Protein AF-A0A660Y0A7-F1 (afdb_monomer)

Sequence (283 aa):
MLKHLALVASGCDSLALGEVQIAHQVRKAYEEAKAAGRVGKILSRLFESGFKASKEIRSRTGIQEASVSIPHLAVQLAREKVPEMAPERTGVVGTGEMAELILRNLGVEGVRVFGRNLERLRLLGERYGAVPVQIDRLEELLGELRVLFVATSSPEPILTKEMVARAFRGGGLLIVDVSVPRNVEEAVGEVEGVECVFTDDLREVAEEHARMKAERLRQAEEIAEREAEEFWKWYESLEVEDIVKAFFRKLEGTPPKKLLREAVLKLKESKELAHAFRELFGL

Mean predicted aligned error: 12.43 Å

Structure (mmCIF, N/CA/C/O backbone):
data_AF-A0A660Y0A7-F1
#
_entry.id   AF-A0A660Y0A7-F1
#
loop_
_atom_site.group_PDB
_atom_site.id
_atom_site.type_symbol
_atom_site.label_atom_id
_atom_site.label_alt_id
_atom_site.label_comp_id
_atom_site.label_asym_id
_atom_site.label_entity_id
_atom_site.label_seq_id
_atom_site.pdbx_PDB_ins_code
_atom_site.Cartn_x
_atom_site.Cartn_y
_atom_site.Cartn_z
_atom_site.occupancy
_atom_site.B_iso_or_equiv
_atom_site.auth_seq_id
_atom_site.auth_comp_id
_atom_site.auth_asym_id
_atom_site.auth_atom_id
_atom_site.pdbx_PDB_model_num
ATOM 1 N N . MET A 1 1 ? -21.362 0.931 17.888 1.00 81.56 1 MET A N 1
ATOM 2 C CA . MET A 1 1 ? -20.318 1.978 18.023 1.00 81.56 1 MET A CA 1
ATOM 3 C C . MET A 1 1 ? -18.955 1.396 18.373 1.00 81.56 1 MET A C 1
ATOM 5 O O . MET A 1 1 ? -18.054 1.578 17.572 1.00 81.56 1 MET A O 1
ATOM 9 N N . LEU A 1 2 ? -18.792 0.681 19.498 1.00 89.69 2 LEU A N 1
ATOM 10 C CA . LEU A 1 2 ? -17.491 0.104 19.885 1.00 89.69 2 LEU A CA 1
ATOM 11 C C . LEU A 1 2 ? -16.913 -0.815 18.809 1.00 89.69 2 LEU A C 1
ATOM 13 O O . LEU A 1 2 ? -15.782 -0.606 18.389 1.00 89.69 2 LEU A O 1
ATOM 17 N N . LYS A 1 3 ? -17.722 -1.758 18.307 1.00 89.19 3 LYS A N 1
ATOM 18 C CA . LYS A 1 3 ? -17.341 -2.639 17.197 1.00 89.19 3 LYS A CA 1
ATOM 19 C C . LYS A 1 3 ? -16.760 -1.859 16.017 1.00 89.19 3 LYS A C 1
ATOM 21 O O . LYS A 1 3 ? -15.644 -2.118 15.590 1.00 89.19 3 LYS A O 1
ATOM 26 N N . HIS A 1 4 ? -17.489 -0.847 15.550 1.00 86.88 4 HIS A N 1
ATOM 27 C CA . HIS A 1 4 ? -17.046 0.008 14.451 1.00 86.88 4 HIS A CA 1
ATOM 28 C C . HIS A 1 4 ? -15.744 0.754 14.786 1.00 86.88 4 HIS A C 1
ATOM 30 O O . HIS A 1 4 ? -14.811 0.723 13.995 1.00 86.88 4 HIS A O 1
ATOM 36 N N . LEU A 1 5 ? -15.628 1.341 15.983 1.00 89.19 5 LEU A N 1
ATOM 37 C CA . LEU A 1 5 ? -14.393 1.988 16.436 1.00 89.19 5 LEU A CA 1
ATOM 38 C C . LEU A 1 5 ? -13.203 1.016 16.438 1.00 89.19 5 LEU A C 1
ATOM 40 O O . LEU A 1 5 ? -12.121 1.382 15.989 1.00 89.19 5 LEU A O 1
ATOM 44 N N . ALA A 1 6 ? -13.397 -0.213 16.921 1.00 89.38 6 ALA A N 1
ATOM 45 C CA . ALA A 1 6 ? -12.362 -1.238 16.950 1.00 89.38 6 ALA A CA 1
ATOM 46 C C . ALA A 1 6 ? -11.938 -1.653 15.535 1.00 89.38 6 ALA A C 1
ATOM 48 O O . ALA A 1 6 ? -10.740 -1.742 15.273 1.00 89.38 6 ALA A O 1
ATOM 49 N N . LEU A 1 7 ? -12.883 -1.848 14.611 1.00 87.31 7 LEU A N 1
ATOM 50 C CA . LEU A 1 7 ? -12.600 -2.198 13.214 1.00 87.31 7 LEU A CA 1
ATOM 51 C C . LEU A 1 7 ? -11.883 -1.059 12.469 1.00 87.31 7 LEU A C 1
ATOM 53 O O . LEU A 1 7 ? -10.854 -1.300 11.834 1.00 87.31 7 LEU A O 1
ATOM 57 N N . VAL A 1 8 ? -12.347 0.185 12.621 1.00 86.06 8 VAL A N 1
ATOM 58 C CA . VAL A 1 8 ? -11.722 1.380 12.023 1.00 86.06 8 VAL A CA 1
ATOM 59 C C . VAL A 1 8 ? -10.317 1.593 12.576 1.00 86.06 8 VAL A C 1
ATOM 61 O O . VAL A 1 8 ? -9.360 1.701 11.815 1.00 86.06 8 VAL A O 1
ATOM 64 N N . ALA A 1 9 ? -10.145 1.571 13.900 1.00 86.06 9 ALA A N 1
ATOM 65 C CA . ALA A 1 9 ? -8.827 1.714 14.518 1.00 86.06 9 ALA A CA 1
ATOM 66 C C . ALA A 1 9 ? -7.873 0.556 14.156 1.00 86.06 9 ALA A C 1
ATOM 68 O O . ALA A 1 9 ? -6.656 0.687 14.297 1.00 86.06 9 ALA A O 1
ATOM 69 N N . SER A 1 10 ? -8.404 -0.580 13.695 1.00 82.44 10 SER A N 1
ATOM 70 C CA . SER A 1 10 ? -7.620 -1.726 13.214 1.00 82.44 10 SER A CA 1
ATOM 71 C C . SER A 1 10 ? -7.283 -1.664 11.726 1.00 82.44 10 SER A C 1
ATOM 73 O O . SER A 1 10 ? -6.525 -2.514 11.265 1.00 82.44 10 SER A O 1
ATOM 75 N N . GLY A 1 11 ? -7.817 -0.687 10.986 1.00 77.44 11 GLY A N 1
ATOM 76 C CA . GLY A 1 11 ? -7.642 -0.574 9.536 1.00 77.44 11 GLY A CA 1
ATOM 77 C C . GLY A 1 11 ? -8.414 -1.632 8.740 1.00 77.44 11 GLY A C 1
ATOM 78 O O . GLY A 1 11 ? -8.083 -1.889 7.588 1.00 77.44 11 GLY A O 1
ATOM 79 N N . CYS A 1 12 ? -9.424 -2.274 9.343 1.00 72.12 12 CYS A N 1
ATOM 80 C CA . CYS A 1 12 ? -10.228 -3.308 8.675 1.00 72.12 12 CYS A CA 1
ATOM 81 C C . CYS A 1 12 ? -11.101 -2.735 7.546 1.00 72.12 12 CYS A C 1
ATOM 83 O O . CYS A 1 12 ? -11.408 -3.445 6.592 1.00 72.12 12 CYS A O 1
ATOM 85 N N . ASP A 1 13 ? -11.462 -1.455 7.656 1.00 60.03 13 ASP A N 1
ATOM 86 C CA . ASP A 1 13 ? -12.402 -0.757 6.770 1.00 60.03 13 ASP A CA 1
ATOM 87 C C . ASP A 1 13 ? -11.706 0.039 5.649 1.00 60.03 13 ASP A C 1
ATOM 89 O O . ASP A 1 13 ? -12.348 0.783 4.910 1.00 60.03 13 ASP A O 1
ATOM 93 N N . SER A 1 14 ? -10.380 -0.084 5.514 1.00 55.44 14 SER A N 1
ATOM 94 C CA . SER A 1 14 ? -9.631 0.674 4.513 1.00 55.44 14 SER A CA 1
ATOM 95 C C . SER A 1 14 ? -9.262 -0.136 3.281 1.00 55.44 14 SER A C 1
ATOM 97 O O . SER A 1 14 ? -8.793 -1.277 3.341 1.00 55.44 14 SER A O 1
ATOM 99 N N . LEU A 1 15 ? -9.495 0.505 2.137 1.00 42.84 15 LEU A N 1
ATOM 100 C CA . LEU A 1 15 ? -9.155 0.041 0.796 1.00 42.84 15 LEU A CA 1
ATOM 101 C C . LEU A 1 15 ? -7.745 0.483 0.366 1.00 42.84 15 LEU A C 1
ATOM 103 O O . LEU A 1 15 ? -7.250 0.004 -0.651 1.00 42.84 15 LEU A O 1
ATOM 107 N N . ALA A 1 16 ? -7.084 1.373 1.117 1.00 38.19 16 ALA A N 1
ATOM 108 C CA . ALA A 1 16 ? -5.829 2.000 0.712 1.00 38.19 16 ALA A CA 1
ATOM 109 C C . ALA A 1 16 ? -4.684 1.692 1.690 1.00 38.19 16 ALA A C 1
ATOM 111 O O . ALA A 1 16 ? -4.745 1.962 2.887 1.00 38.19 16 ALA A O 1
ATOM 112 N N . LEU A 1 17 ? -3.595 1.150 1.151 1.00 38.84 17 LEU A N 1
ATOM 113 C CA . LEU A 1 17 ? -2.384 0.803 1.894 1.00 38.84 17 LEU A CA 1
ATOM 114 C C . LEU A 1 17 ? -1.748 1.994 2.624 1.00 38.84 17 LEU A C 1
ATOM 116 O O . LEU A 1 17 ? -1.582 3.077 2.059 1.00 38.84 17 LEU A O 1
ATOM 120 N N . GLY A 1 18 ? -1.335 1.750 3.874 1.00 44.47 18 GLY A N 1
ATOM 121 C CA . GLY A 1 18 ? -0.537 2.670 4.698 1.00 44.47 18 GLY A CA 1
ATOM 122 C C . GLY A 1 18 ? -1.141 3.068 6.053 1.00 44.47 18 GLY A C 1
ATOM 123 O O . GLY A 1 18 ? -0.562 3.880 6.772 1.00 44.47 18 GLY A O 1
ATOM 124 N N . GLU A 1 19 ? -2.284 2.518 6.457 1.00 50.69 19 GLU A N 1
ATOM 125 C CA . GLU A 1 19 ? -3.032 3.002 7.626 1.00 50.69 19 GLU A CA 1
ATOM 126 C C . GLU A 1 19 ? -2.617 2.432 8.989 1.00 50.69 19 GLU A C 1
ATOM 128 O O . GLU A 1 19 ? -3.434 2.176 9.874 1.00 50.69 19 GLU A O 1
ATOM 133 N N . VAL A 1 20 ? -1.316 2.410 9.264 1.00 51.69 20 VAL A N 1
ATOM 134 C CA . VAL A 1 20 ? -0.911 2.663 10.656 1.00 51.69 20 VAL A CA 1
ATOM 135 C C . VAL A 1 20 ? -1.438 4.047 11.090 1.00 51.69 20 VAL A C 1
ATOM 137 O O . VAL A 1 20 ? -1.715 4.283 12.266 1.00 51.69 20 VAL A O 1
ATOM 140 N N . GLN A 1 21 ? -1.661 4.954 10.132 1.00 60.00 21 GLN A N 1
ATOM 141 C CA . GLN A 1 21 ? -2.099 6.322 10.367 1.00 60.00 21 GLN A CA 1
ATOM 142 C C . GLN A 1 21 ? -3.551 6.475 10.856 1.00 60.00 21 GLN A C 1
ATOM 144 O O . GLN A 1 21 ? -3.758 7.364 11.674 1.00 60.00 21 GLN A O 1
ATOM 149 N N . ILE A 1 22 ? -4.534 5.635 10.478 1.00 73.44 22 ILE A N 1
ATOM 150 C CA . ILE A 1 22 ? -5.911 5.779 11.013 1.00 73.44 22 ILE A CA 1
ATOM 151 C C . ILE A 1 22 ? -5.936 5.528 12.517 1.00 73.44 22 ILE A C 1
ATOM 153 O O . ILE A 1 22 ? -6.485 6.335 13.263 1.00 73.44 22 ILE A O 1
ATOM 157 N N . ALA A 1 23 ? -5.265 4.477 12.994 1.00 76.25 23 ALA A N 1
ATOM 158 C CA . ALA A 1 23 ? -5.142 4.230 14.430 1.00 76.25 23 ALA A CA 1
ATOM 159 C C . ALA A 1 23 ? -4.543 5.446 15.163 1.00 76.25 23 ALA A C 1
ATOM 161 O O . ALA A 1 23 ? -5.025 5.841 16.227 1.00 76.25 23 ALA A O 1
ATOM 162 N N . HIS A 1 24 ? -3.523 6.075 14.566 1.00 81.12 24 HIS A N 1
ATOM 163 C CA . HIS A 1 24 ? -2.907 7.288 15.100 1.00 81.12 24 HIS A CA 1
ATOM 164 C C . HIS A 1 24 ? -3.834 8.505 15.033 1.00 81.12 24 HIS A C 1
ATOM 166 O O . HIS A 1 24 ? -3.868 9.272 15.987 1.00 81.12 24 HIS A O 1
ATOM 172 N N . GLN A 1 25 ? -4.598 8.684 13.956 1.00 84.31 25 GLN A N 1
ATOM 173 C CA . GLN A 1 25 ? -5.549 9.786 13.795 1.00 84.31 25 GLN A CA 1
ATOM 174 C C . GLN A 1 25 ? -6.702 9.675 14.795 1.00 84.31 25 GLN A C 1
ATOM 176 O O . GLN A 1 25 ? -7.002 10.649 15.481 1.00 84.31 25 GLN A O 1
ATOM 181 N N . VAL A 1 26 ? -7.286 8.483 14.950 1.00 88.69 26 VAL A N 1
ATOM 182 C CA . VAL A 1 26 ? -8.334 8.210 15.945 1.00 88.69 26 VAL A CA 1
ATOM 183 C C . VAL A 1 26 ? -7.804 8.451 17.358 1.00 88.69 26 VAL A C 1
ATOM 185 O O . VAL A 1 26 ? -8.463 9.107 18.164 1.00 88.69 26 VAL A O 1
ATOM 188 N N . ARG A 1 27 ? -6.587 7.978 17.662 1.00 89.56 27 ARG A N 1
ATOM 189 C CA . ARG A 1 27 ? -5.944 8.226 18.958 1.00 89.56 27 ARG A CA 1
ATOM 190 C C . ARG A 1 27 ? -5.661 9.711 19.184 1.00 89.56 27 ARG A C 1
ATOM 192 O O . ARG A 1 27 ? -5.959 10.211 20.259 1.00 89.56 27 ARG A O 1
ATOM 199 N N . LYS A 1 28 ? -5.145 10.423 18.182 1.00 90.75 28 LYS A N 1
ATOM 200 C CA . LYS A 1 28 ? -4.885 11.865 18.258 1.00 90.75 28 LYS A CA 1
ATOM 201 C C . LYS A 1 28 ? -6.173 12.646 18.531 1.00 90.75 28 LYS A C 1
ATOM 203 O O . LYS A 1 28 ? -6.200 13.442 19.461 1.00 90.75 28 LYS A O 1
ATOM 208 N N . ALA A 1 29 ? -7.246 12.355 17.797 1.00 91.38 29 ALA A N 1
ATOM 209 C CA . ALA A 1 29 ? -8.549 12.988 17.995 1.00 91.38 29 ALA A CA 1
ATOM 210 C C . ALA A 1 29 ? -9.120 12.726 19.402 1.00 91.38 29 ALA A C 1
ATOM 212 O O . ALA A 1 29 ? -9.668 13.632 20.030 1.00 91.38 29 ALA A O 1
ATOM 213 N N . TYR A 1 30 ? -8.959 11.504 19.923 1.00 94.06 30 TYR A N 1
ATOM 214 C CA . TYR A 1 30 ? -9.339 11.166 21.296 1.00 94.06 30 TYR A CA 1
ATOM 215 C C . TYR A 1 30 ? -8.550 11.977 22.335 1.00 94.06 30 TYR A C 1
ATOM 217 O O . TYR A 1 30 ? -9.158 12.567 23.229 1.00 94.06 30 TYR A O 1
ATOM 225 N N . GLU A 1 31 ? -7.221 12.045 22.211 1.00 93.50 31 GLU A N 1
ATOM 226 C CA . GLU A 1 31 ? -6.375 12.797 23.147 1.00 93.50 31 GLU A CA 1
ATOM 227 C C . GLU A 1 31 ? -6.668 14.306 23.102 1.00 93.50 31 GLU A C 1
ATOM 229 O O . GLU A 1 31 ? -6.760 14.946 24.149 1.00 93.50 31 GLU A O 1
ATOM 234 N N . GLU A 1 32 ? -6.909 14.874 21.917 1.00 95.12 32 GLU A N 1
ATOM 235 C CA . GLU A 1 32 ? -7.325 16.274 21.755 1.00 95.12 32 GLU A CA 1
ATOM 236 C C . GLU A 1 32 ? -8.675 16.551 22.434 1.00 95.12 32 GLU A C 1
ATOM 238 O O . GLU A 1 32 ? -8.810 17.513 23.195 1.00 95.12 32 GLU A O 1
ATOM 243 N N . ALA A 1 33 ? -9.672 15.686 22.226 1.00 94.12 33 ALA A N 1
ATOM 244 C CA . ALA A 1 33 ? -10.979 15.821 22.866 1.00 94.12 33 ALA A CA 1
ATOM 245 C C . ALA A 1 33 ? -10.890 15.679 24.395 1.00 94.12 33 ALA A C 1
ATOM 247 O O . ALA A 1 33 ? -11.570 16.405 25.132 1.00 94.12 33 ALA A O 1
ATOM 248 N N . LYS A 1 34 ? -10.039 14.765 24.879 1.00 92.81 34 LYS A N 1
ATOM 249 C CA . LYS A 1 34 ? -9.796 14.532 26.305 1.00 92.81 34 LYS A CA 1
ATOM 250 C C . LYS A 1 34 ? -9.115 15.728 26.962 1.00 92.81 34 LYS A C 1
ATOM 252 O O . LYS A 1 34 ? -9.608 16.208 27.981 1.00 92.81 34 LYS A O 1
ATOM 257 N N . ALA A 1 35 ? -8.051 16.256 26.355 1.00 93.69 35 ALA A N 1
ATOM 258 C CA . ALA A 1 35 ? -7.356 17.456 26.825 1.00 93.69 35 ALA A CA 1
ATOM 259 C C . ALA A 1 35 ? -8.288 18.674 26.887 1.00 93.69 35 ALA A C 1
ATOM 261 O O . ALA A 1 35 ? -8.175 19.519 27.770 1.00 93.69 35 ALA A O 1
ATOM 262 N N . ALA A 1 36 ? -9.257 18.731 25.977 1.00 95.00 36 ALA A N 1
ATOM 263 C CA . ALA A 1 36 ? -10.229 19.804 25.900 1.00 95.00 36 ALA A CA 1
ATOM 264 C C . ALA A 1 36 ? -11.462 19.590 26.813 1.00 95.00 36 ALA A C 1
ATOM 266 O O . ALA A 1 36 ? -12.444 20.323 26.684 1.00 95.00 36 ALA A O 1
ATOM 267 N N . GLY A 1 37 ? -11.448 18.586 27.702 1.00 92.38 37 GLY A N 1
ATOM 268 C CA . GLY A 1 37 ? -12.510 18.317 28.682 1.00 92.38 37 GLY A CA 1
ATOM 269 C C . GLY A 1 37 ? -13.831 17.818 28.086 1.00 92.38 37 GLY A C 1
ATOM 270 O O . GLY A 1 37 ? -14.866 17.885 28.742 1.00 92.38 37 GLY A O 1
ATOM 271 N N . ARG A 1 38 ? -13.821 17.333 26.837 1.00 93.00 38 ARG A N 1
ATOM 272 C CA . ARG A 1 38 ? -15.021 16.902 26.090 1.00 93.00 38 ARG A CA 1
ATOM 273 C C . ARG A 1 38 ? -15.282 15.394 26.186 1.00 93.00 38 ARG A C 1
ATOM 275 O O . ARG A 1 38 ? -16.212 14.886 25.567 1.00 93.00 38 ARG A O 1
ATOM 282 N N . VAL A 1 39 ? -14.469 14.672 26.957 1.00 92.00 39 VAL A N 1
ATOM 283 C CA . VAL A 1 39 ? -14.538 13.214 27.120 1.00 92.00 39 VAL A CA 1
ATOM 284 C C . VAL A 1 39 ? -14.921 12.882 28.560 1.00 92.00 39 VAL A C 1
ATOM 286 O O . VAL A 1 39 ? -14.117 13.024 29.478 1.00 92.00 39 VAL A O 1
ATOM 289 N N . GLY A 1 40 ? -16.161 12.431 28.756 1.00 88.19 40 GLY A N 1
ATOM 290 C CA . GLY A 1 40 ? -16.639 11.907 30.040 1.00 88.19 40 GLY A CA 1
ATOM 291 C C . GLY A 1 40 ? -16.263 10.435 30.267 1.00 88.19 40 GLY A C 1
ATOM 292 O O . GLY A 1 40 ? -15.713 9.777 29.385 1.00 88.19 40 GLY A O 1
ATOM 293 N N . LYS A 1 41 ? -16.626 9.887 31.436 1.00 88.81 41 LYS A N 1
ATOM 294 C CA . LYS A 1 41 ? -16.331 8.497 31.858 1.00 88.81 41 LYS A CA 1
ATOM 295 C C . LYS A 1 41 ? -16.707 7.446 30.802 1.00 88.81 41 LYS A C 1
ATOM 297 O O . LYS A 1 41 ? -15.900 6.574 30.494 1.00 88.81 41 LYS A O 1
ATOM 302 N N . ILE A 1 42 ? -17.912 7.553 30.236 1.00 90.06 42 ILE A N 1
ATOM 303 C CA . ILE A 1 42 ? -18.434 6.610 29.231 1.00 90.06 42 ILE A CA 1
ATOM 304 C C . ILE A 1 42 ? -17.591 6.649 27.954 1.00 90.06 42 ILE A C 1
ATOM 306 O O . ILE A 1 42 ? -17.160 5.604 27.472 1.00 90.06 42 ILE A O 1
ATOM 310 N N . LEU A 1 43 ? -17.300 7.848 27.437 1.00 91.00 43 LEU A N 1
ATOM 311 C CA . LEU A 1 43 ? -16.482 8.008 26.234 1.00 91.00 43 LEU A CA 1
ATOM 312 C C . LEU A 1 43 ? -15.037 7.554 26.468 1.00 91.00 43 LEU A C 1
ATOM 314 O O . LEU A 1 43 ? -14.497 6.851 25.622 1.00 91.00 43 LEU A O 1
ATOM 318 N N . SER A 1 44 ? -14.430 7.873 27.618 1.00 92.69 44 SER A N 1
ATOM 319 C CA . SER A 1 44 ? -13.078 7.392 27.959 1.00 92.69 44 SER A CA 1
ATOM 320 C C . SER A 1 44 ? -13.014 5.868 27.889 1.00 92.69 44 SER A C 1
ATOM 322 O O . SER A 1 44 ? -12.160 5.312 27.200 1.00 92.69 44 SER A O 1
ATOM 324 N N . ARG A 1 45 ? -13.980 5.188 28.520 1.00 92.69 45 A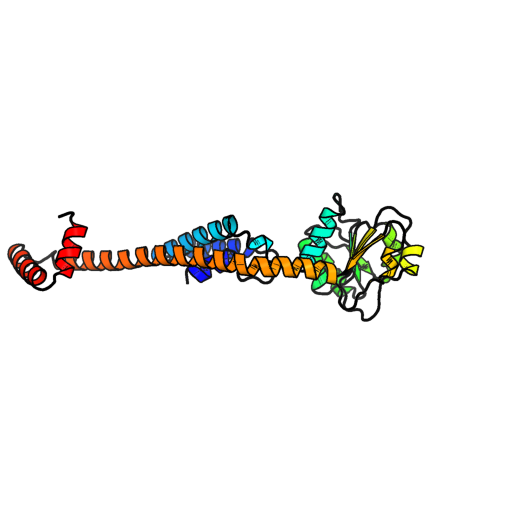RG A N 1
ATOM 325 C CA . ARG A 1 45 ? -14.041 3.725 28.528 1.00 92.69 45 ARG A CA 1
ATOM 326 C C . ARG A 1 45 ? -14.289 3.140 27.138 1.00 92.69 45 ARG A C 1
ATOM 328 O O . ARG A 1 45 ? -13.648 2.157 26.782 1.00 92.69 45 ARG A O 1
ATOM 335 N N . LEU A 1 46 ? -15.173 3.754 26.348 1.00 93.00 46 LEU A N 1
ATOM 336 C CA . LEU A 1 46 ? -15.461 3.339 24.972 1.00 93.00 46 LEU A CA 1
ATOM 337 C C . LEU A 1 46 ? -14.193 3.356 24.106 1.00 93.00 46 LEU A C 1
ATOM 339 O O . LEU A 1 46 ? -13.914 2.382 23.408 1.00 93.00 46 LEU A O 1
ATOM 343 N N . PHE A 1 47 ? -13.420 4.447 24.162 1.00 93.94 47 PHE A N 1
ATOM 344 C CA . PHE A 1 47 ? -12.184 4.584 23.390 1.00 93.94 47 PHE A CA 1
ATOM 345 C C . PHE A 1 47 ? -11.084 3.642 23.882 1.00 93.94 47 PHE A C 1
ATOM 347 O O . PHE A 1 47 ? -10.422 3.007 23.065 1.00 93.94 47 PHE A O 1
ATOM 354 N N . GLU A 1 48 ? -10.914 3.489 25.195 1.00 93.62 48 GLU A N 1
ATOM 355 C CA . GLU A 1 48 ? -9.949 2.546 25.774 1.00 93.62 48 GLU A CA 1
ATOM 356 C C . GLU A 1 48 ? -10.230 1.099 25.350 1.00 93.62 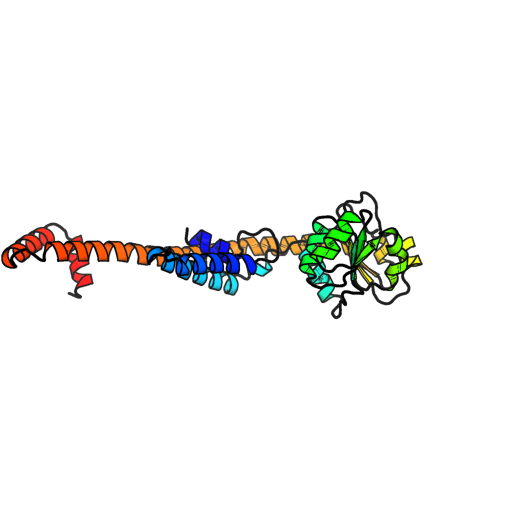48 GLU A C 1
ATOM 358 O O . GLU A 1 48 ? -9.322 0.420 24.861 1.00 93.62 48 GLU A O 1
ATOM 363 N N . SER A 1 49 ? -11.482 0.646 25.462 1.00 93.06 49 SER A N 1
ATOM 364 C CA . SER A 1 49 ? -11.894 -0.683 24.999 1.00 93.06 49 SER A CA 1
ATOM 365 C C . SER A 1 49 ? -11.759 -0.824 23.481 1.00 93.06 49 SER A C 1
ATOM 367 O O . SER A 1 49 ? -11.214 -1.817 23.003 1.00 93.06 49 SER A O 1
ATOM 369 N N . GLY A 1 50 ? -12.134 0.198 22.705 1.00 93.31 50 GLY A N 1
ATOM 370 C CA . GLY A 1 50 ? -11.920 0.215 21.255 1.00 93.31 50 GLY A CA 1
ATOM 371 C C . GLY A 1 50 ? -10.442 0.061 20.867 1.00 93.31 50 GLY A C 1
ATOM 372 O O . GLY A 1 50 ? -10.108 -0.749 20.003 1.00 93.31 50 GLY A O 1
ATOM 373 N N . PHE A 1 51 ? -9.530 0.774 21.538 1.00 92.94 51 PHE A N 1
ATOM 374 C CA . PHE A 1 51 ? -8.088 0.653 21.297 1.00 92.94 51 PHE A CA 1
ATOM 375 C C . PHE A 1 51 ? -7.517 -0.694 21.754 1.00 92.94 51 PHE A C 1
ATOM 377 O O . PHE A 1 51 ? -6.603 -1.210 21.104 1.00 92.94 51 PHE A O 1
ATOM 384 N N . LYS A 1 52 ? -8.042 -1.271 22.842 1.00 93.00 52 LYS A N 1
ATOM 385 C CA . LYS A 1 52 ? -7.681 -2.614 23.320 1.00 93.00 52 LYS A CA 1
ATOM 386 C C . LYS A 1 52 ? -8.068 -3.677 22.293 1.00 93.00 52 LYS A C 1
ATOM 388 O O . LYS A 1 52 ? -7.180 -4.391 21.825 1.00 93.00 52 LYS A O 1
ATOM 393 N N . ALA A 1 53 ? -9.338 -3.715 21.884 1.00 93.19 53 ALA A N 1
ATOM 394 C CA . ALA A 1 53 ? -9.816 -4.617 20.838 1.00 93.19 53 ALA A CA 1
ATOM 395 C C . ALA A 1 53 ? -9.012 -4.430 19.555 1.00 93.19 53 ALA A C 1
ATOM 397 O O . ALA A 1 53 ? -8.536 -5.394 18.970 1.00 93.19 53 ALA A O 1
ATOM 398 N N . SER A 1 54 ? -8.758 -3.181 19.169 1.00 90.38 54 SER A N 1
ATOM 399 C CA . SER A 1 54 ? -7.990 -2.893 17.968 1.00 90.38 54 SER A CA 1
ATOM 400 C C . SER A 1 54 ? -6.550 -3.421 18.012 1.00 90.38 54 SER A C 1
ATOM 402 O O . SER A 1 54 ? -6.029 -3.935 17.020 1.00 90.38 54 SER A O 1
ATOM 404 N N . LYS A 1 55 ? -5.888 -3.330 19.171 1.00 89.69 55 LYS A N 1
ATOM 405 C CA . LYS A 1 55 ? -4.555 -3.911 19.366 1.00 89.69 55 LYS A CA 1
ATOM 406 C C . LYS A 1 55 ? -4.587 -5.434 19.246 1.00 89.69 55 LYS A C 1
ATOM 408 O O . LYS A 1 55 ? -3.695 -5.992 18.615 1.00 89.69 55 LYS A O 1
ATOM 413 N N . GLU A 1 56 ? -5.599 -6.077 19.820 1.00 92.75 56 GLU A N 1
ATOM 414 C CA . GLU A 1 56 ? -5.766 -7.528 19.747 1.00 92.75 56 GLU A CA 1
ATOM 415 C C . GLU A 1 56 ? -6.080 -8.006 18.327 1.00 92.75 56 GLU A C 1
ATOM 417 O O . GLU A 1 56 ? -5.453 -8.956 17.860 1.00 92.75 56 GLU A O 1
ATOM 422 N N . ILE A 1 57 ? -6.978 -7.317 17.616 1.00 90.62 57 ILE A N 1
ATOM 423 C CA . ILE A 1 57 ? -7.299 -7.589 16.210 1.00 90.62 57 ILE A CA 1
ATOM 424 C C . ILE A 1 57 ? -6.017 -7.581 15.383 1.00 90.62 57 ILE A C 1
ATOM 426 O O . ILE A 1 57 ? -5.711 -8.575 14.725 1.00 90.62 57 ILE A O 1
ATOM 430 N N . ARG A 1 58 ? -5.220 -6.506 15.464 1.00 85.00 58 ARG A N 1
ATOM 431 C CA . ARG A 1 58 ? -3.960 -6.409 14.711 1.00 85.00 58 ARG A CA 1
ATOM 432 C C . ARG A 1 58 ? -2.995 -7.548 15.035 1.00 85.00 58 ARG A C 1
ATOM 434 O O . ARG A 1 58 ? -2.385 -8.084 14.121 1.00 85.00 58 ARG A O 1
ATOM 441 N N . SER A 1 59 ? -2.870 -7.928 16.308 1.00 85.81 59 SER A N 1
ATOM 442 C CA . SER A 1 59 ? -1.912 -8.958 16.723 1.00 85.81 59 SER A CA 1
ATOM 443 C C . SER A 1 59 ? -2.359 -10.389 16.425 1.00 85.81 59 SER A C 1
ATOM 445 O O . SER A 1 59 ? -1.508 -11.259 16.292 1.00 85.81 59 SER A O 1
ATOM 447 N N . ARG A 1 60 ? -3.672 -10.659 16.397 1.00 86.81 60 ARG A N 1
ATOM 448 C CA . ARG A 1 60 ? -4.211 -12.027 16.295 1.00 86.81 60 ARG A CA 1
ATOM 449 C C . ARG A 1 60 ? -4.659 -12.413 14.895 1.00 86.81 60 ARG A C 1
ATOM 451 O O . ARG A 1 60 ? -4.600 -13.586 14.560 1.00 86.81 60 ARG A O 1
ATOM 458 N N . THR A 1 61 ? -5.115 -11.448 14.102 1.00 82.88 61 THR A N 1
ATOM 459 C CA . THR A 1 61 ? -5.731 -11.737 12.797 1.00 82.88 61 THR A CA 1
ATOM 460 C C . THR A 1 61 ? -4.767 -11.555 11.633 1.00 82.88 61 THR A C 1
ATOM 462 O O . THR A 1 61 ? -5.026 -12.053 10.547 1.00 82.88 61 THR A O 1
ATOM 465 N N . GLY A 1 62 ? -3.683 -10.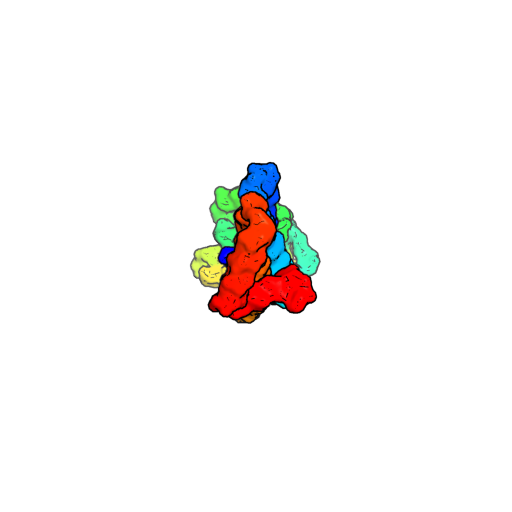788 11.797 1.00 73.19 62 GLY A N 1
ATOM 466 C CA . GLY A 1 62 ? -2.839 -10.397 10.664 1.00 73.19 62 GLY A CA 1
ATOM 467 C C . GLY A 1 62 ? -3.606 -9.617 9.584 1.00 73.19 62 GLY A C 1
ATOM 468 O O . GLY A 1 62 ? -3.185 -9.591 8.432 1.00 73.19 62 GLY A O 1
ATOM 469 N N . ILE A 1 63 ? -4.751 -8.989 9.900 1.00 74.88 63 ILE A N 1
ATOM 470 C CA . ILE A 1 63 ? -5.610 -8.302 8.912 1.00 74.88 63 ILE A CA 1
ATOM 471 C C . ILE A 1 63 ? -4.859 -7.245 8.080 1.00 74.88 63 ILE A C 1
ATOM 473 O O . ILE A 1 63 ? -5.213 -6.994 6.931 1.00 74.88 63 ILE A O 1
ATOM 477 N N . GLN A 1 64 ? -3.778 -6.680 8.627 1.00 67.31 64 GLN A N 1
ATOM 478 C CA . GLN A 1 64 ? -2.928 -5.705 7.940 1.00 67.31 64 GLN A CA 1
ATOM 479 C C . GLN A 1 64 ? -2.169 -6.297 6.744 1.00 67.31 64 GLN A C 1
ATOM 481 O O . GLN A 1 64 ? -1.968 -5.603 5.755 1.00 67.31 64 GLN A O 1
ATOM 486 N N . GLU A 1 65 ? -1.803 -7.577 6.797 1.00 62.66 65 GLU A N 1
ATOM 487 C CA . GLU A 1 65 ? -1.100 -8.276 5.710 1.00 62.66 65 GLU A CA 1
ATOM 488 C C . GLU A 1 65 ? -2.057 -8.758 4.606 1.00 62.66 65 GLU A C 1
ATOM 490 O O . GLU A 1 65 ? -1.622 -9.165 3.534 1.00 62.66 65 GLU A O 1
ATOM 495 N N . ALA A 1 66 ? -3.369 -8.734 4.856 1.00 56.94 66 ALA A N 1
ATOM 496 C CA . ALA A 1 66 ? -4.376 -9.260 3.935 1.00 56.94 66 ALA A CA 1
ATOM 497 C C . ALA A 1 66 ? -4.970 -8.194 3.001 1.00 56.94 66 ALA A C 1
ATOM 499 O O . ALA A 1 66 ? -5.656 -8.514 2.035 1.00 56.94 66 ALA A O 1
ATOM 500 N N . SER A 1 67 ? -4.730 -6.910 3.280 1.00 57.34 67 SER A N 1
ATOM 501 C CA . SER A 1 67 ? -5.227 -5.796 2.470 1.00 57.34 67 SER A CA 1
ATOM 502 C C . SER A 1 67 ? -4.125 -5.249 1.572 1.00 57.34 67 SER A C 1
ATOM 504 O O . SER A 1 67 ? -3.637 -4.138 1.787 1.00 57.34 67 SER A O 1
ATOM 506 N N . VAL A 1 68 ? -3.719 -6.039 0.579 1.00 68.62 68 VAL A N 1
ATOM 507 C CA . VAL A 1 68 ? -2.598 -5.689 -0.295 1.00 68.62 68 VAL A CA 1
ATOM 508 C C . VAL A 1 68 ? -3.095 -5.349 -1.696 1.00 68.62 68 VAL A C 1
ATOM 510 O O . VAL A 1 68 ? -3.739 -6.157 -2.355 1.00 68.62 68 VAL A O 1
ATOM 513 N N . SER A 1 69 ? -2.829 -4.123 -2.147 1.00 79.06 69 SER A N 1
ATOM 514 C CA . SER A 1 69 ? -3.077 -3.686 -3.520 1.00 79.06 69 SER A CA 1
ATOM 515 C C . SER A 1 69 ? -1.928 -4.075 -4.446 1.00 79.06 69 SER A C 1
ATOM 517 O O . SER A 1 69 ? -0.791 -4.270 -4.013 1.00 79.06 69 SER A O 1
ATOM 519 N N . ILE A 1 70 ? -2.225 -4.112 -5.746 1.00 87.62 70 ILE A N 1
ATOM 520 C CA . ILE A 1 70 ? -1.259 -4.424 -6.805 1.00 87.62 70 ILE A CA 1
ATOM 521 C C . ILE A 1 70 ? 0.013 -3.550 -6.726 1.00 87.62 70 ILE A C 1
ATOM 523 O O . ILE A 1 70 ? 1.099 -4.124 -6.739 1.00 87.62 70 ILE A O 1
ATOM 527 N N . PRO A 1 71 ? -0.055 -2.209 -6.554 1.00 88.69 71 PRO A N 1
ATOM 528 C CA . PRO A 1 71 ? 1.135 -1.381 -6.335 1.00 88.69 71 PRO A CA 1
ATOM 529 C C . PRO A 1 71 ? 2.034 -1.827 -5.179 1.00 88.69 71 PRO A C 1
ATOM 531 O O . PRO A 1 71 ? 3.253 -1.723 -5.278 1.00 88.69 71 PRO A O 1
ATOM 534 N N . HIS A 1 72 ? 1.456 -2.308 -4.077 1.00 86.94 72 HIS A N 1
ATOM 535 C CA . HIS A 1 72 ? 2.250 -2.773 -2.943 1.00 86.94 72 HIS A CA 1
ATOM 536 C C . HIS A 1 72 ? 2.884 -4.127 -3.213 1.00 86.94 72 HIS A C 1
ATOM 538 O O . HIS A 1 72 ? 4.071 -4.276 -2.950 1.00 86.94 72 HIS A O 1
ATOM 544 N N . LEU A 1 73 ? 2.129 -5.079 -3.773 1.00 89.00 73 LEU A N 1
ATOM 545 C CA . LEU A 1 73 ? 2.684 -6.377 -4.166 1.00 89.00 73 LEU A CA 1
ATOM 546 C C . LEU A 1 73 ? 3.825 -6.203 -5.166 1.00 89.00 73 LEU A C 1
ATOM 548 O O . LEU A 1 73 ? 4.870 -6.818 -4.999 1.00 89.00 73 LEU A O 1
ATOM 552 N N . ALA A 1 74 ? 3.667 -5.306 -6.143 1.00 93.00 74 ALA A N 1
ATOM 553 C CA . ALA A 1 74 ? 4.720 -4.963 -7.091 1.00 93.00 74 ALA A CA 1
ATOM 554 C C . ALA A 1 74 ? 6.000 -4.495 -6.376 1.00 93.00 74 ALA A C 1
ATOM 556 O O . ALA A 1 74 ? 7.086 -5.009 -6.643 1.00 93.00 74 ALA A O 1
ATOM 557 N N . VAL A 1 75 ? 5.883 -3.539 -5.446 1.00 93.62 75 VAL A N 1
ATOM 558 C CA . VAL A 1 75 ? 7.034 -3.010 -4.693 1.00 93.62 75 VAL A CA 1
ATOM 559 C C . VAL A 1 75 ? 7.642 -4.061 -3.763 1.00 93.62 75 VAL A C 1
ATOM 561 O O . VAL A 1 75 ? 8.866 -4.138 -3.650 1.00 93.62 75 VAL A O 1
ATOM 564 N N . GLN A 1 76 ? 6.819 -4.874 -3.102 1.00 90.50 76 GLN A N 1
ATOM 565 C CA . GLN A 1 76 ? 7.285 -5.946 -2.227 1.00 90.50 76 GLN A CA 1
ATOM 566 C C . GLN A 1 76 ? 8.064 -6.998 -3.023 1.00 90.50 76 GLN A C 1
ATOM 568 O O . GLN A 1 76 ? 9.205 -7.297 -2.677 1.00 90.50 76 GLN A O 1
ATOM 573 N N . LEU A 1 77 ? 7.497 -7.476 -4.132 1.00 92.25 77 LEU A N 1
ATOM 574 C CA . LEU A 1 77 ? 8.139 -8.435 -5.026 1.00 92.25 77 LEU A CA 1
ATOM 575 C C . LEU A 1 77 ? 9.479 -7.907 -5.549 1.00 92.25 77 LEU A C 1
ATOM 577 O O . LEU A 1 77 ? 10.472 -8.632 -5.580 1.00 92.25 77 LEU A O 1
ATOM 581 N N . ALA A 1 78 ? 9.529 -6.626 -5.925 1.00 95.12 78 ALA A N 1
ATOM 582 C CA . ALA A 1 78 ? 10.767 -6.002 -6.368 1.00 95.12 78 ALA A CA 1
ATOM 583 C C . ALA A 1 78 ? 11.845 -5.986 -5.274 1.00 95.12 78 ALA A C 1
ATOM 585 O O . ALA A 1 78 ? 13.006 -6.265 -5.565 1.00 95.12 78 ALA A O 1
ATOM 586 N N . ARG A 1 79 ? 11.474 -5.715 -4.015 1.00 93.50 79 ARG A N 1
ATOM 587 C CA . ARG A 1 79 ? 12.405 -5.755 -2.872 1.00 93.50 79 ARG A CA 1
ATOM 588 C C . ARG A 1 79 ? 12.893 -7.169 -2.557 1.00 93.50 79 ARG A C 1
ATOM 590 O O . ARG A 1 79 ? 14.043 -7.331 -2.167 1.00 93.50 79 ARG A O 1
ATOM 597 N N . GLU A 1 80 ? 12.044 -8.178 -2.730 1.00 92.00 80 GLU A N 1
ATOM 598 C CA . GLU A 1 80 ? 12.416 -9.585 -2.536 1.00 92.00 80 GLU A CA 1
ATOM 599 C C . GLU A 1 80 ? 13.400 -10.063 -3.612 1.00 92.00 80 GLU A C 1
ATOM 601 O O . GLU A 1 80 ? 14.403 -10.706 -3.299 1.00 92.00 80 GLU A O 1
ATOM 606 N N . LYS A 1 81 ? 13.150 -9.710 -4.879 1.00 93.19 81 LYS A N 1
ATOM 607 C CA . LYS A 1 81 ? 14.010 -10.085 -6.014 1.00 93.19 81 LYS A CA 1
ATOM 608 C C . LYS A 1 81 ? 15.286 -9.249 -6.117 1.00 93.19 81 LYS A C 1
ATOM 610 O O . LYS A 1 81 ? 16.291 -9.736 -6.632 1.00 93.19 81 LYS A O 1
ATOM 615 N N . VAL A 1 82 ? 15.273 -8.007 -5.626 1.00 93.75 82 VAL A N 1
ATOM 616 C CA . VAL A 1 82 ? 16.416 -7.081 -5.660 1.00 93.75 82 VAL A CA 1
ATOM 617 C C . VAL A 1 82 ? 16.713 -6.563 -4.239 1.00 93.75 82 VAL A C 1
ATOM 619 O O . VAL A 1 82 ? 16.298 -5.457 -3.890 1.00 93.75 82 VAL A O 1
ATOM 622 N N . PRO A 1 83 ? 17.473 -7.326 -3.418 1.00 79.44 83 PRO A N 1
ATOM 623 C CA . PRO A 1 83 ? 17.722 -7.023 -1.998 1.00 79.44 83 PRO A CA 1
ATOM 624 C C . PRO A 1 83 ? 18.448 -5.694 -1.709 1.00 79.44 83 PRO A C 1
ATOM 626 O O . PRO A 1 83 ? 18.446 -5.223 -0.576 1.00 79.44 83 PRO A O 1
ATOM 629 N N . GLU A 1 84 ? 19.038 -5.064 -2.729 1.00 85.25 84 GLU A N 1
ATOM 630 C CA . GLU A 1 84 ? 19.711 -3.757 -2.665 1.00 85.25 84 GLU A CA 1
ATOM 631 C C . GLU A 1 84 ? 19.122 -2.795 -3.710 1.00 85.25 84 GLU A C 1
ATOM 633 O O . GLU A 1 84 ? 19.817 -2.258 -4.580 1.00 85.25 84 GLU A O 1
ATOM 638 N N . MET A 1 85 ? 17.799 -2.624 -3.678 1.00 90.69 85 MET A N 1
ATOM 639 C CA . MET A 1 85 ? 17.081 -1.723 -4.580 1.00 90.69 85 MET A CA 1
ATOM 640 C C . MET A 1 85 ? 17.378 -0.251 -4.242 1.00 90.69 85 MET A C 1
ATOM 642 O O . MET A 1 85 ? 16.644 0.405 -3.503 1.00 90.69 85 MET A O 1
ATOM 646 N N . ALA A 1 86 ? 18.481 0.258 -4.791 1.00 94.12 86 ALA A N 1
ATOM 647 C CA . ALA A 1 86 ? 18.892 1.650 -4.655 1.00 94.12 86 ALA A CA 1
ATOM 648 C C . ALA A 1 86 ? 17.898 2.594 -5.374 1.00 94.12 86 ALA A C 1
ATOM 650 O O . ALA A 1 86 ? 17.551 2.328 -6.537 1.00 94.12 86 ALA A O 1
ATOM 651 N N . PRO A 1 87 ? 17.438 3.691 -4.739 1.00 94.94 87 PRO A N 1
ATOM 652 C CA . PRO A 1 87 ? 16.459 4.602 -5.337 1.00 94.94 87 PRO A CA 1
ATOM 653 C C . PRO A 1 87 ? 16.898 5.171 -6.691 1.00 94.94 87 PRO A C 1
ATOM 655 O O . PRO A 1 87 ? 16.118 5.186 -7.638 1.00 94.94 87 PRO A O 1
ATOM 658 N N . GLU A 1 88 ? 18.170 5.540 -6.830 1.00 94.94 88 GLU A N 1
ATOM 659 C CA . GLU A 1 88 ? 18.749 6.111 -8.049 1.00 94.94 88 GLU A CA 1
ATOM 660 C C . GLU A 1 88 ? 18.819 5.123 -9.226 1.00 94.94 88 GLU A C 1
ATOM 662 O O . GLU A 1 88 ? 18.947 5.543 -10.379 1.00 94.94 88 GLU A O 1
ATOM 667 N N . ARG A 1 89 ? 18.700 3.817 -8.942 1.00 95.75 89 ARG A N 1
ATOM 668 C CA . ARG A 1 89 ? 18.608 2.726 -9.929 1.00 95.75 89 ARG A CA 1
ATOM 669 C C . ARG A 1 89 ? 17.190 2.157 -10.041 1.00 95.75 89 ARG A C 1
ATOM 671 O O . ARG A 1 89 ? 17.003 1.086 -10.621 1.00 95.75 89 ARG A O 1
ATOM 678 N N . THR A 1 90 ? 16.200 2.853 -9.490 1.00 98.06 90 THR A N 1
ATOM 679 C CA . THR A 1 90 ? 14.786 2.481 -9.547 1.00 98.06 90 THR A CA 1
ATOM 680 C C . THR A 1 90 ? 14.031 3.478 -10.418 1.00 98.06 90 THR A C 1
ATOM 682 O O . THR A 1 90 ? 14.166 4.694 -10.258 1.00 98.06 90 THR A O 1
ATOM 685 N N . GLY A 1 91 ? 13.240 2.963 -11.357 1.00 98.06 91 GLY A N 1
ATOM 686 C CA . GLY A 1 91 ? 12.421 3.754 -12.268 1.00 98.06 91 GLY A CA 1
ATOM 687 C C . GLY A 1 91 ? 10.930 3.458 -12.122 1.00 98.06 91 GLY A C 1
ATOM 688 O O . GLY A 1 91 ? 10.543 2.323 -11.861 1.00 98.06 91 GLY A O 1
ATOM 689 N N . VAL A 1 92 ? 10.086 4.464 -12.346 1.00 98.44 92 VAL A N 1
ATOM 690 C CA . VAL A 1 92 ? 8.630 4.323 -12.486 1.00 98.44 92 VAL A CA 1
ATOM 691 C C . VAL A 1 92 ? 8.194 5.012 -13.775 1.00 98.44 92 VAL A C 1
ATOM 693 O O . VAL A 1 92 ? 8.405 6.208 -13.940 1.00 98.44 92 VAL A O 1
ATOM 696 N N . VAL A 1 93 ? 7.574 4.285 -14.696 1.00 98.25 93 VAL A N 1
ATOM 697 C CA . VAL A 1 93 ? 6.970 4.834 -15.911 1.00 98.25 93 VAL A CA 1
ATOM 698 C C . VAL A 1 93 ? 5.496 5.101 -15.650 1.00 98.25 93 VAL A C 1
ATOM 700 O O . VAL A 1 93 ? 4.742 4.187 -15.326 1.00 98.25 93 VAL A O 1
ATOM 703 N N . GLY A 1 94 ? 5.074 6.349 -15.837 1.00 96.50 94 GLY A N 1
ATOM 704 C CA . GLY A 1 94 ? 3.698 6.788 -15.633 1.00 96.50 94 GLY A CA 1
ATOM 705 C C . GLY A 1 94 ? 3.575 7.896 -14.593 1.00 96.50 94 GLY A C 1
ATOM 706 O O . GLY A 1 94 ? 4.446 8.114 -13.758 1.00 96.50 94 GLY A O 1
ATOM 707 N N . THR A 1 95 ? 2.465 8.628 -14.662 1.00 95.19 95 THR A N 1
ATOM 708 C CA . THR A 1 95 ? 2.144 9.722 -13.726 1.00 95.19 95 THR A CA 1
ATOM 709 C C . THR A 1 95 ? 0.700 9.662 -13.222 1.00 95.19 95 THR A C 1
ATOM 711 O O . THR A 1 95 ? 0.154 10.655 -12.731 1.00 95.19 95 THR A O 1
ATOM 714 N N . GLY A 1 96 ? 0.049 8.514 -13.416 1.00 91.19 96 GLY A N 1
ATOM 715 C CA . GLY A 1 96 ? -1.301 8.237 -12.936 1.00 91.19 96 GLY A CA 1
ATOM 716 C C . GLY A 1 96 ? -1.323 7.799 -11.472 1.00 91.19 96 GLY A C 1
ATOM 717 O O . GLY A 1 96 ? -0.291 7.741 -10.807 1.00 91.19 96 GLY A O 1
ATOM 718 N N . GLU A 1 97 ? -2.512 7.437 -10.998 1.00 89.75 97 GLU A N 1
ATOM 719 C CA . GLU A 1 97 ? -2.749 6.989 -9.620 1.00 89.75 97 GLU A CA 1
ATOM 720 C C . GLU A 1 97 ? -1.890 5.773 -9.236 1.00 89.75 97 GLU A C 1
ATOM 722 O O . GLU A 1 97 ? -1.306 5.736 -8.159 1.00 89.75 97 GLU A O 1
ATOM 727 N N . MET A 1 98 ? -1.734 4.801 -10.140 1.00 90.44 98 MET A N 1
ATOM 728 C CA . MET A 1 98 ? -0.915 3.611 -9.884 1.00 90.44 98 MET A CA 1
ATOM 729 C C . MET A 1 98 ? 0.567 3.957 -9.691 1.00 90.44 98 MET A C 1
ATOM 731 O O . MET A 1 98 ? 1.199 3.433 -8.779 1.00 90.44 98 MET A O 1
ATOM 735 N N . ALA A 1 99 ? 1.108 4.880 -10.492 1.00 94.31 99 ALA A N 1
ATOM 736 C CA . ALA A 1 99 ? 2.480 5.360 -10.330 1.00 94.31 99 ALA A CA 1
ATOM 737 C C . ALA A 1 99 ? 2.661 6.099 -8.992 1.00 94.31 99 ALA A C 1
ATOM 739 O O . ALA A 1 99 ? 3.654 5.893 -8.297 1.00 94.31 99 ALA A O 1
ATOM 740 N N . GLU A 1 100 ? 1.674 6.904 -8.592 1.00 93.19 100 GLU A N 1
ATOM 741 C CA . GLU A 1 100 ? 1.654 7.588 -7.296 1.00 93.19 100 GLU A CA 1
ATOM 742 C C . GLU A 1 100 ? 1.624 6.597 -6.120 1.00 93.19 100 GLU A C 1
ATOM 744 O O . GLU A 1 100 ? 2.383 6.737 -5.158 1.00 93.19 100 GLU A O 1
ATOM 749 N N . LEU A 1 101 ? 0.804 5.546 -6.213 1.00 90.00 101 LEU A N 1
ATOM 750 C CA . LEU A 1 101 ? 0.754 4.481 -5.214 1.00 90.00 101 LEU A CA 1
ATOM 751 C C . LEU A 1 101 ? 2.069 3.697 -5.143 1.00 90.00 101 LEU A C 1
ATOM 753 O O . LEU A 1 101 ? 2.499 3.353 -4.043 1.00 90.00 101 LEU A O 1
ATOM 757 N N . ILE A 1 102 ? 2.726 3.434 -6.274 1.00 95.12 102 ILE A N 1
ATOM 758 C CA . ILE A 1 102 ? 4.047 2.790 -6.299 1.00 95.12 102 ILE A CA 1
ATOM 759 C C . ILE A 1 102 ? 5.076 3.672 -5.588 1.00 95.12 102 ILE A C 1
ATOM 761 O O . ILE A 1 102 ? 5.737 3.194 -4.671 1.00 95.12 102 ILE A O 1
ATOM 765 N N . LEU A 1 103 ? 5.157 4.966 -5.920 1.00 95.00 103 LEU A N 1
ATOM 766 C CA . LEU A 1 103 ? 6.062 5.917 -5.256 1.00 95.00 103 LEU A CA 1
ATOM 767 C C . LEU A 1 103 ? 5.817 5.985 -3.745 1.00 95.00 103 LEU A C 1
ATOM 769 O O . LEU A 1 103 ? 6.756 5.918 -2.951 1.00 95.00 103 LEU A O 1
ATOM 773 N N . ARG A 1 104 ? 4.546 6.031 -3.336 1.00 91.19 104 ARG A N 1
ATOM 774 C CA . ARG A 1 104 ? 4.164 6.004 -1.922 1.00 91.19 104 ARG A CA 1
ATOM 775 C C . ARG A 1 104 ? 4.625 4.723 -1.217 1.00 91.19 104 ARG A C 1
ATOM 777 O O . ARG A 1 104 ? 5.085 4.805 -0.083 1.00 91.19 104 ARG A O 1
ATOM 784 N N . ASN A 1 105 ? 4.492 3.557 -1.855 1.00 89.56 105 ASN A N 1
ATOM 785 C CA . ASN A 1 105 ? 4.918 2.275 -1.279 1.00 89.56 105 ASN A CA 1
ATOM 786 C C . ASN A 1 105 ? 6.448 2.100 -1.288 1.00 89.56 105 ASN A C 1
ATOM 788 O O . ASN A 1 105 ? 6.993 1.463 -0.384 1.00 89.56 105 ASN A O 1
ATOM 792 N N . LEU A 1 106 ? 7.147 2.684 -2.268 1.00 92.12 106 LEU A N 1
ATOM 793 C CA . LEU A 1 106 ? 8.609 2.744 -2.289 1.00 92.12 106 LEU A CA 1
ATOM 794 C C . LEU A 1 106 ? 9.137 3.525 -1.082 1.00 92.12 106 LEU A C 1
ATOM 796 O O . LEU A 1 106 ? 10.063 3.050 -0.427 1.00 92.12 106 LEU A O 1
ATOM 800 N N . GLY A 1 107 ? 8.513 4.660 -0.749 1.00 89.75 107 GLY A N 1
ATOM 801 C CA . GLY A 1 107 ? 8.778 5.401 0.490 1.00 89.75 107 GLY A CA 1
ATOM 802 C C . GLY A 1 107 ? 10.196 5.972 0.598 1.00 89.75 107 GLY A C 1
ATOM 803 O O . GLY A 1 107 ? 10.680 6.182 1.707 1.00 89.75 107 GLY A O 1
ATOM 804 N N . VAL A 1 108 ? 10.864 6.182 -0.538 1.00 90.25 108 VAL A N 1
ATOM 805 C CA . VAL A 1 108 ? 12.242 6.679 -0.643 1.00 90.25 108 VAL A CA 1
ATOM 806 C C . VAL A 1 108 ? 12.334 7.756 -1.722 1.00 90.25 108 VAL A C 1
ATOM 808 O O . VAL A 1 108 ? 11.640 7.685 -2.737 1.00 90.25 108 VAL A O 1
ATOM 811 N N . GLU A 1 109 ? 13.203 8.740 -1.503 1.00 93.75 109 GLU A N 1
ATOM 812 C CA . GLU A 1 109 ? 13.502 9.808 -2.463 1.00 93.75 109 GLU A CA 1
ATOM 813 C C . GLU A 1 109 ? 14.562 9.355 -3.480 1.00 93.75 109 GLU A C 1
ATOM 815 O O . GLU A 1 109 ? 15.307 8.408 -3.234 1.00 93.75 109 GLU A O 1
ATOM 820 N N . GLY A 1 110 ? 14.657 10.036 -4.624 1.00 93.56 110 GLY A N 1
ATOM 821 C CA . GLY A 1 110 ? 15.668 9.759 -5.655 1.00 93.56 110 GLY A CA 1
ATOM 822 C C . GLY A 1 110 ? 15.237 8.768 -6.743 1.00 93.56 110 GLY A C 1
ATOM 823 O O . GLY A 1 110 ? 15.985 8.549 -7.695 1.00 93.56 110 GLY A O 1
ATOM 824 N N . VAL A 1 111 ? 14.023 8.215 -6.649 1.00 97.44 111 VAL A N 1
ATOM 825 C CA . VAL A 1 111 ? 13.431 7.340 -7.676 1.00 97.44 111 VAL A CA 1
ATOM 826 C C . VAL A 1 111 ? 13.155 8.135 -8.948 1.00 97.44 111 VAL A C 1
ATOM 828 O O . VAL A 1 111 ? 12.530 9.195 -8.899 1.00 97.44 111 VAL A O 1
ATOM 831 N N . ARG A 1 112 ? 13.575 7.620 -10.105 1.00 98.25 112 ARG A N 1
ATOM 832 C CA . ARG A 1 112 ? 13.328 8.270 -11.399 1.00 98.25 112 ARG A CA 1
ATOM 833 C C . ARG A 1 112 ? 11.896 8.017 -11.852 1.00 98.25 112 ARG A C 1
ATOM 835 O O . ARG A 1 112 ? 11.468 6.869 -11.919 1.00 98.25 112 ARG A O 1
ATOM 842 N N . VAL A 1 113 ? 11.162 9.065 -12.211 1.00 98.06 113 VAL A N 1
ATOM 843 C CA . VAL A 1 113 ? 9.800 8.940 -12.751 1.00 98.06 113 VAL A CA 1
ATOM 844 C C . VAL A 1 113 ? 9.786 9.416 -14.190 1.00 98.06 113 VAL A C 1
ATOM 846 O O . VAL A 1 113 ? 10.142 10.556 -14.474 1.00 98.06 113 VAL A O 1
ATOM 849 N N . PHE A 1 114 ? 9.358 8.543 -15.093 1.00 98.06 114 PHE A N 1
ATOM 850 C CA . PHE A 1 114 ? 9.324 8.774 -16.527 1.00 98.06 114 PHE A CA 1
ATOM 851 C C . PHE A 1 114 ? 7.901 9.080 -16.990 1.00 98.06 114 PHE A C 1
ATOM 853 O O . PHE A 1 114 ? 6.957 8.346 -16.690 1.00 98.06 114 PHE A O 1
ATOM 860 N N . GLY A 1 115 ? 7.724 10.149 -17.764 1.00 96.50 115 GLY A N 1
ATOM 861 C CA . GLY A 1 115 ? 6.404 10.521 -18.265 1.00 96.50 115 GLY A CA 1
ATOM 862 C C . GLY A 1 115 ? 6.426 11.542 -19.397 1.00 96.50 115 GLY A C 1
ATOM 863 O O . GLY A 1 115 ? 7.445 12.166 -19.684 1.00 96.50 115 GLY A O 1
ATOM 864 N N . ARG A 1 116 ? 5.270 11.711 -20.050 1.00 93.94 116 ARG A N 1
ATOM 865 C CA . ARG A 1 116 ? 5.063 12.718 -21.110 1.00 93.94 116 ARG A CA 1
ATOM 866 C C . ARG A 1 116 ? 4.671 14.087 -20.547 1.00 93.94 116 ARG A C 1
ATOM 868 O O . ARG A 1 116 ? 5.072 15.116 -21.076 1.00 93.94 116 ARG A O 1
ATOM 875 N N . ASN A 1 117 ? 3.875 14.103 -19.475 1.00 93.75 117 ASN A N 1
ATOM 876 C CA . ASN A 1 117 ? 3.373 15.336 -18.873 1.00 93.75 117 ASN A CA 1
ATOM 877 C C . ASN A 1 117 ? 4.360 15.866 -17.818 1.00 93.75 117 ASN A C 1
ATOM 879 O O . ASN A 1 117 ? 4.447 15.327 -16.714 1.00 93.75 117 ASN A O 1
ATOM 883 N N . LEU A 1 118 ? 5.072 16.939 -18.169 1.00 93.06 118 LEU A N 1
ATOM 884 C CA . LEU A 1 118 ? 6.062 17.596 -17.310 1.00 93.06 118 LEU A CA 1
ATOM 885 C C . LEU A 1 118 ? 5.472 18.168 -16.017 1.00 93.06 118 LEU A C 1
ATOM 887 O O . LEU A 1 118 ? 6.140 18.153 -14.988 1.00 93.06 118 LEU A O 1
ATOM 891 N N . GLU A 1 119 ? 4.241 18.673 -16.049 1.00 95.56 119 GLU A N 1
ATOM 892 C CA . GLU A 1 119 ? 3.581 19.227 -14.866 1.00 95.56 119 GLU A CA 1
ATOM 893 C C . GLU A 1 119 ? 3.306 18.127 -13.838 1.00 95.56 119 GLU A C 1
ATOM 895 O O . GLU A 1 119 ? 3.698 18.248 -12.679 1.00 95.56 119 GLU A O 1
ATOM 900 N N . ARG A 1 120 ? 2.736 16.996 -14.276 1.00 95.62 120 ARG A N 1
ATOM 901 C CA . ARG A 1 120 ? 2.502 15.842 -13.393 1.00 95.62 120 ARG A CA 1
ATOM 902 C C . ARG A 1 120 ? 3.806 15.272 -12.840 1.00 95.62 120 ARG A C 1
ATOM 904 O O . ARG A 1 120 ? 3.857 14.908 -11.672 1.00 95.62 120 ARG A O 1
ATOM 911 N N . LEU A 1 121 ? 4.860 15.216 -13.654 1.00 95.81 121 LEU A N 1
ATOM 912 C CA . LEU A 1 121 ? 6.185 14.790 -13.202 1.00 95.81 121 LEU A CA 1
ATOM 913 C C . LEU A 1 121 ? 6.738 15.694 -12.095 1.00 95.81 121 LEU A C 1
ATOM 915 O O . LEU A 1 121 ? 7.236 15.187 -11.093 1.00 95.81 121 LEU A O 1
ATOM 919 N N . ARG A 1 122 ? 6.618 17.019 -12.247 1.00 95.44 122 ARG A N 1
ATOM 920 C CA . ARG A 1 122 ? 7.035 17.979 -11.214 1.00 95.44 122 ARG A CA 1
ATOM 921 C C . ARG A 1 122 ? 6.257 17.788 -9.919 1.00 95.44 122 ARG A C 1
ATOM 923 O O . ARG A 1 122 ? 6.880 17.703 -8.870 1.00 95.44 122 ARG A O 1
ATOM 930 N N . LEU A 1 123 ? 4.934 17.632 -9.999 1.00 96.19 123 LEU A N 1
ATOM 931 C CA . LEU A 1 123 ? 4.090 17.383 -8.825 1.00 96.19 123 LEU A CA 1
ATOM 932 C C . LEU A 1 123 ? 4.499 16.109 -8.072 1.00 96.19 123 LEU A C 1
ATOM 934 O O . LEU A 1 123 ? 4.530 16.099 -6.843 1.00 96.19 123 LEU A O 1
ATOM 938 N N . LEU A 1 124 ? 4.836 15.036 -8.795 1.00 94.81 124 LEU A N 1
ATOM 939 C CA . LEU A 1 124 ? 5.342 13.806 -8.181 1.00 94.81 124 LEU A CA 1
ATOM 940 C C . LEU A 1 124 ? 6.730 14.006 -7.560 1.00 94.81 124 LEU A C 1
ATOM 942 O O . LEU A 1 124 ? 6.987 13.482 -6.478 1.00 94.81 124 LEU A O 1
ATOM 946 N N . GLY A 1 125 ? 7.598 14.791 -8.202 1.00 94.88 125 GLY A N 1
ATOM 947 C CA . GLY A 1 125 ? 8.897 15.172 -7.648 1.00 94.88 125 GLY A CA 1
ATOM 948 C C . GLY A 1 125 ? 8.774 15.960 -6.344 1.00 94.88 125 GLY A C 1
ATOM 949 O O . GLY A 1 125 ? 9.402 15.603 -5.353 1.00 94.88 125 GLY A O 1
ATOM 950 N N . GLU A 1 126 ? 7.904 16.968 -6.307 1.00 95.31 126 GLU A N 1
ATOM 951 C CA . GLU A 1 126 ? 7.638 17.778 -5.111 1.00 95.31 126 GLU A CA 1
ATOM 952 C C . GLU A 1 126 ? 7.024 16.958 -3.971 1.00 95.31 126 GLU A C 1
ATOM 954 O O . GLU A 1 126 ? 7.370 17.154 -2.808 1.00 95.31 126 GLU A O 1
ATOM 959 N N . ARG A 1 127 ? 6.107 16.034 -4.288 1.00 94.94 127 ARG A N 1
ATOM 960 C CA . ARG A 1 127 ? 5.377 15.256 -3.278 1.00 94.94 127 ARG A CA 1
ATOM 961 C C . ARG A 1 127 ? 6.177 14.079 -2.714 1.00 94.94 127 ARG A C 1
ATOM 963 O O . ARG A 1 127 ? 5.993 13.750 -1.545 1.00 94.94 127 ARG A O 1
ATOM 970 N N . TYR A 1 128 ? 7.008 13.431 -3.530 1.00 94.12 128 TYR A N 1
ATOM 971 C CA . TYR A 1 128 ? 7.667 12.162 -3.182 1.00 94.12 128 TYR A CA 1
ATOM 972 C C . TYR A 1 128 ? 9.197 12.201 -3.260 1.00 94.12 128 TYR A C 1
ATOM 974 O O . TYR A 1 128 ? 9.831 11.162 -3.101 1.00 94.12 128 TYR A O 1
ATOM 982 N N . GLY A 1 129 ? 9.803 13.355 -3.558 1.00 95.31 129 GLY A N 1
ATOM 983 C CA . GLY A 1 129 ? 11.248 13.451 -3.792 1.00 95.31 129 GLY A CA 1
ATOM 984 C C . GLY A 1 129 ? 11.707 12.649 -5.015 1.00 95.31 129 GLY A C 1
ATOM 985 O O . GLY A 1 129 ? 12.855 12.211 -5.089 1.00 95.31 129 GLY A O 1
ATOM 986 N N . ALA A 1 130 ? 10.802 12.402 -5.963 1.00 96.06 130 ALA A N 1
ATOM 987 C CA . ALA A 1 130 ? 11.113 11.703 -7.200 1.00 96.06 130 ALA A CA 1
ATOM 988 C C . ALA A 1 130 ? 11.922 12.590 -8.158 1.00 96.06 130 ALA A C 1
ATOM 990 O O . ALA A 1 130 ? 11.755 13.809 -8.199 1.00 96.06 130 ALA A O 1
ATOM 991 N N . VAL A 1 131 ? 12.763 11.972 -8.984 1.00 97.62 131 VAL A N 1
ATOM 992 C CA . VAL A 1 131 ? 13.522 12.653 -10.035 1.00 97.62 131 VAL A CA 1
ATOM 993 C C . VAL A 1 131 ? 12.696 12.626 -11.323 1.00 97.62 131 VAL A C 1
ATOM 995 O O . VAL A 1 131 ? 12.554 11.557 -11.923 1.00 97.62 131 VAL A O 1
ATOM 998 N N . PRO A 1 132 ? 12.120 13.757 -11.768 1.00 97.44 132 PRO A N 1
ATOM 999 C CA . PRO A 1 132 ? 11.305 13.789 -12.974 1.00 97.44 132 PRO A CA 1
ATOM 1000 C C . PRO A 1 132 ? 12.178 13.639 -14.224 1.00 97.44 132 PRO A C 1
ATOM 1002 O O . PRO A 1 132 ? 13.138 14.383 -14.420 1.00 97.44 132 PRO A O 1
ATOM 1005 N N . VAL A 1 133 ? 11.808 12.711 -15.103 1.00 97.69 133 VAL A N 1
ATOM 1006 C CA . VAL A 1 133 ? 12.508 12.427 -16.357 1.00 97.69 133 VAL A CA 1
ATOM 1007 C C . VAL A 1 133 ? 11.494 12.357 -17.502 1.00 97.69 133 VAL A C 1
ATOM 1009 O O . VAL A 1 133 ? 10.422 11.764 -17.381 1.00 97.69 133 VAL A O 1
ATOM 1012 N N . GLN A 1 134 ? 11.804 12.977 -18.641 1.00 96.75 134 GLN A N 1
ATOM 1013 C CA . GLN A 1 134 ? 10.960 12.831 -19.830 1.00 96.75 134 GLN A CA 1
ATOM 1014 C C . GLN A 1 134 ? 11.044 11.406 -20.377 1.00 96.75 134 GLN A C 1
ATOM 1016 O O . GLN A 1 134 ? 12.121 10.816 -20.413 1.00 96.75 134 GLN A O 1
ATOM 1021 N N . ILE A 1 135 ? 9.911 10.867 -20.830 1.00 95.38 135 ILE A N 1
ATOM 1022 C CA . ILE A 1 135 ? 9.828 9.476 -21.298 1.00 95.38 135 ILE A CA 1
ATOM 1023 C C . ILE A 1 135 ? 10.795 9.161 -22.448 1.00 95.38 135 ILE A C 1
ATOM 1025 O O . ILE A 1 135 ? 11.308 8.053 -22.516 1.00 95.38 135 ILE A O 1
ATOM 1029 N N . ASP A 1 136 ? 11.117 10.142 -23.292 1.00 94.75 136 ASP A N 1
ATOM 1030 C CA . ASP A 1 136 ? 12.018 9.967 -24.439 1.00 94.75 136 ASP A CA 1
ATOM 1031 C C . ASP A 1 136 ? 13.459 9.619 -24.012 1.00 94.75 136 ASP A C 1
ATOM 1033 O O . ASP A 1 136 ? 14.241 9.090 -24.795 1.00 94.75 136 ASP A O 1
ATOM 1037 N N . ARG A 1 137 ? 13.810 9.880 -22.745 1.00 95.81 137 ARG A N 1
ATOM 1038 C CA . ARG A 1 137 ? 15.100 9.523 -22.133 1.00 95.81 137 ARG A CA 1
ATOM 1039 C C . ARG A 1 137 ? 15.117 8.104 -21.557 1.00 95.81 137 ARG A C 1
ATOM 1041 O O . ARG A 1 137 ? 16.151 7.684 -21.042 1.00 95.81 137 ARG A O 1
ATOM 1048 N N . LEU A 1 138 ? 13.995 7.380 -21.587 1.00 95.38 138 LEU A N 1
ATOM 1049 C CA . LEU A 1 138 ? 13.891 6.045 -20.994 1.00 95.38 138 LEU A CA 1
ATOM 1050 C C . LEU A 1 138 ? 14.866 5.060 -21.647 1.00 95.38 138 LEU A C 1
ATOM 1052 O O . LEU A 1 138 ? 15.544 4.343 -20.922 1.00 95.38 138 LEU A O 1
ATOM 1056 N N . GLU A 1 139 ? 14.978 5.061 -22.983 1.00 94.75 139 GLU A N 1
ATOM 1057 C CA . GLU A 1 139 ? 15.898 4.165 -23.709 1.00 94.75 139 GLU A CA 1
ATOM 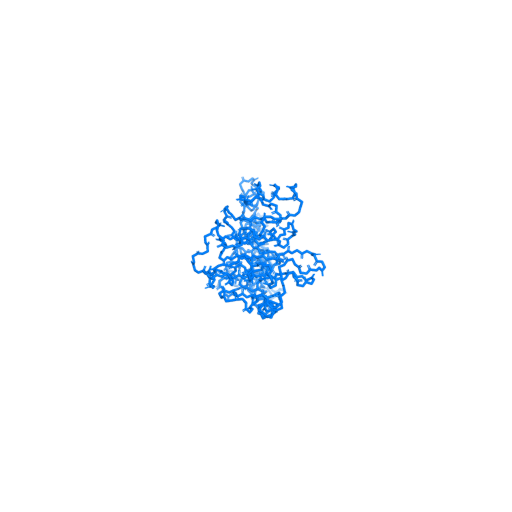1058 C C . GLU A 1 139 ? 17.352 4.390 -23.272 1.00 94.75 139 GLU A C 1
ATOM 1060 O O . GLU A 1 139 ? 18.061 3.442 -22.960 1.00 94.75 139 GLU A O 1
ATOM 1065 N N . GLU A 1 140 ? 17.781 5.650 -23.176 1.00 94.31 140 GLU A N 1
ATOM 1066 C CA . GLU A 1 140 ? 19.148 6.019 -22.783 1.00 94.31 140 GLU A CA 1
ATOM 1067 C C . GLU A 1 140 ? 19.485 5.582 -21.351 1.00 94.31 140 GLU A C 1
ATOM 1069 O O . GLU A 1 140 ? 20.593 5.126 -21.083 1.00 94.31 140 GLU A O 1
ATOM 1074 N N . LEU A 1 141 ? 18.528 5.714 -20.430 1.00 94.38 141 LEU A N 1
ATOM 1075 C CA . LEU A 1 141 ? 18.752 5.478 -19.003 1.00 94.38 141 LEU A CA 1
ATOM 1076 C C . LEU A 1 141 ? 18.428 4.050 -18.556 1.00 94.38 141 LEU A C 1
ATOM 1078 O O . LEU A 1 141 ? 18.662 3.716 -17.394 1.00 94.38 141 LEU A O 1
ATOM 1082 N N . LEU A 1 142 ? 17.904 3.204 -19.448 1.00 94.12 142 LEU A N 1
ATOM 1083 C CA . LEU A 1 142 ? 17.454 1.855 -19.106 1.00 94.12 142 LEU A CA 1
ATOM 1084 C C . LEU A 1 142 ? 18.581 1.008 -18.497 1.00 94.12 142 LEU A C 1
ATOM 1086 O O . LEU A 1 142 ? 18.354 0.290 -17.528 1.00 94.12 142 LEU A O 1
ATOM 1090 N N . GLY A 1 143 ? 19.806 1.135 -19.020 1.00 92.00 143 GLY A N 1
ATOM 1091 C CA . GLY A 1 143 ? 20.980 0.397 -18.537 1.00 92.00 143 GLY A CA 1
ATOM 1092 C C . GLY A 1 143 ? 21.452 0.778 -17.129 1.00 92.00 143 GLY A C 1
ATOM 1093 O O . GLY A 1 143 ? 22.220 0.040 -16.517 1.00 92.00 143 GLY A O 1
ATOM 1094 N N . GLU A 1 144 ? 20.998 1.910 -16.590 1.00 93.50 144 GLU A N 1
ATOM 1095 C CA . GLU A 1 144 ? 21.345 2.342 -15.231 1.00 93.50 144 GLU A CA 1
ATOM 1096 C C . GLU A 1 144 ? 20.407 1.738 -14.173 1.00 93.50 144 GLU A C 1
ATOM 1098 O O . GLU A 1 144 ? 20.756 1.650 -12.988 1.00 93.50 144 GLU A O 1
ATOM 1103 N N . LEU A 1 145 ? 19.223 1.293 -14.600 1.00 95.69 145 LEU A N 1
ATOM 1104 C CA . LEU A 1 145 ? 18.181 0.779 -13.725 1.00 95.69 145 LEU A CA 1
ATOM 1105 C C . LEU A 1 145 ? 18.420 -0.688 -13.357 1.00 95.69 145 LEU A C 1
ATOM 1107 O O . LEU A 1 145 ? 18.958 -1.474 -14.132 1.00 95.69 145 LEU A O 1
ATOM 1111 N N . ARG A 1 146 ? 17.982 -1.055 -12.153 1.00 96.38 146 ARG A N 1
ATOM 1112 C CA . ARG A 1 146 ? 17.833 -2.451 -11.707 1.00 96.38 146 ARG A CA 1
ATOM 1113 C C . ARG A 1 146 ? 16.376 -2.862 -11.583 1.00 96.38 146 ARG A C 1
ATOM 1115 O O . ARG A 1 146 ? 16.072 -4.044 -11.691 1.00 96.38 146 ARG A O 1
ATOM 1122 N N . VAL A 1 147 ? 15.495 -1.894 -11.337 1.00 98.06 147 VAL A N 1
ATOM 1123 C CA . VAL A 1 147 ? 14.053 -2.100 -11.214 1.00 98.06 147 VAL A CA 1
ATOM 1124 C C . VAL A 1 147 ? 13.331 -1.014 -11.999 1.00 98.06 147 VAL A C 1
ATOM 1126 O O . VAL A 1 147 ? 13.633 0.171 -11.841 1.00 98.06 147 VAL A O 1
ATOM 1129 N N . LEU A 1 148 ? 12.368 -1.410 -12.825 1.00 98.25 148 LEU A N 1
ATOM 1130 C CA . LEU A 1 148 ? 11.497 -0.509 -13.566 1.00 98.25 148 LEU A CA 1
ATOM 1131 C C . LEU A 1 148 ? 10.037 -0.912 -13.372 1.00 98.25 148 LEU A C 1
ATOM 1133 O O . LEU A 1 148 ? 9.595 -1.951 -13.851 1.00 98.25 148 LEU A O 1
ATOM 1137 N N . PHE A 1 149 ? 9.271 -0.067 -12.698 1.00 98.44 149 PHE A N 1
ATOM 1138 C CA . PHE A 1 149 ? 7.826 -0.213 -12.623 1.00 98.44 149 PHE A CA 1
ATOM 1139 C C . PHE A 1 149 ? 7.172 0.467 -13.820 1.00 98.44 149 PHE A C 1
ATOM 1141 O O . PHE A 1 149 ? 7.538 1.592 -14.157 1.00 98.44 149 PHE A O 1
ATOM 1148 N N . VAL A 1 150 ? 6.177 -0.164 -14.432 1.00 98.19 150 VAL A N 1
ATOM 1149 C CA . VAL A 1 150 ? 5.417 0.408 -15.548 1.00 98.19 150 VAL A CA 1
ATOM 1150 C C . VAL A 1 150 ? 3.951 0.472 -15.150 1.00 98.19 150 VAL A C 1
ATOM 1152 O O . VAL A 1 150 ? 3.343 -0.539 -14.819 1.00 98.19 150 VAL A O 1
ATOM 1155 N N . ALA A 1 151 ? 3.406 1.685 -15.103 1.00 96.00 151 ALA A N 1
ATOM 1156 C CA . ALA A 1 151 ? 2.078 1.970 -14.579 1.00 96.00 151 ALA A CA 1
ATOM 1157 C C . ALA A 1 151 ? 1.419 3.084 -15.398 1.00 96.00 151 ALA A C 1
ATOM 1159 O O . ALA A 1 151 ? 1.253 4.221 -14.935 1.00 96.00 151 ALA A O 1
ATOM 1160 N N . THR A 1 152 ? 1.072 2.778 -16.647 1.00 93.88 152 THR A N 1
ATOM 1161 C CA . THR A 1 152 ? 0.445 3.755 -17.546 1.00 93.88 152 THR A CA 1
ATOM 1162 C C . THR A 1 152 ? -0.882 3.249 -18.101 1.00 93.88 152 THR A C 1
ATOM 1164 O O . THR A 1 152 ? -1.290 2.116 -17.874 1.00 93.88 152 THR A O 1
ATOM 1167 N N . SER A 1 153 ? -1.599 4.135 -18.789 1.00 89.81 153 SER A N 1
ATOM 1168 C CA . SER A 1 153 ? -2.833 3.818 -19.509 1.00 89.81 153 SER A CA 1
ATOM 1169 C C . SER A 1 153 ? -2.615 3.831 -21.027 1.00 89.81 153 SER A C 1
ATOM 1171 O O . SER A 1 153 ? -3.536 4.157 -21.776 1.00 89.81 153 SER A O 1
ATOM 1173 N N . SER A 1 154 ? -1.378 3.608 -21.485 1.00 90.44 154 SER A N 1
ATOM 1174 C CA . SER A 1 154 ? -1.070 3.531 -22.913 1.00 90.44 154 SER A CA 1
ATOM 1175 C C . SER A 1 154 ? -1.808 2.340 -23.530 1.00 90.44 154 SER A C 1
ATOM 1177 O O . SER A 1 154 ? -1.778 1.257 -22.945 1.00 90.44 154 SER A O 1
ATOM 1179 N N . PRO A 1 155 ? -2.471 2.512 -24.687 1.00 87.50 155 PRO A N 1
ATOM 1180 C CA . PRO A 1 155 ? -3.111 1.401 -25.387 1.00 87.50 155 PRO A CA 1
ATOM 1181 C C . PRO A 1 155 ? -2.093 0.468 -26.059 1.00 87.50 155 PRO A C 1
ATOM 1183 O O . PRO A 1 155 ? -2.419 -0.682 -26.334 1.00 87.50 155 PRO A O 1
ATOM 1186 N N . GLU A 1 156 ? -0.879 0.961 -26.315 1.00 90.44 156 GLU A N 1
ATOM 1187 C CA . GLU A 1 156 ? 0.214 0.225 -26.951 1.00 90.44 156 GLU A CA 1
ATOM 1188 C C . GLU A 1 156 ? 1.392 0.033 -25.981 1.00 90.44 156 GLU A C 1
ATOM 1190 O O . GLU A 1 156 ? 1.609 0.897 -25.114 1.00 90.44 156 GLU A O 1
ATOM 1195 N N . PRO A 1 157 ? 2.177 -1.051 -26.137 1.00 93.19 157 PRO A N 1
ATOM 1196 C CA . PRO A 1 157 ? 3.421 -1.246 -25.406 1.00 93.19 157 PRO A CA 1
ATOM 1197 C C . PRO A 1 157 ? 4.383 -0.061 -25.542 1.00 93.19 157 PRO A C 1
ATOM 1199 O O . PRO A 1 157 ? 4.642 0.438 -26.633 1.00 93.19 157 PRO A O 1
ATOM 1202 N N . ILE A 1 158 ? 4.915 0.391 -24.408 1.00 94.44 158 ILE A N 1
ATOM 1203 C CA . ILE A 1 158 ? 5.932 1.445 -24.319 1.00 94.44 158 ILE A CA 1
ATOM 1204 C C . ILE A 1 158 ? 7.333 0.838 -24.410 1.00 94.44 158 ILE A C 1
ATOM 1206 O O . ILE A 1 158 ? 8.232 1.458 -24.971 1.00 94.44 158 ILE A O 1
ATOM 1210 N N . LEU A 1 159 ? 7.523 -0.357 -23.846 1.00 96.38 159 LEU A N 1
ATOM 1211 C CA . LEU A 1 159 ? 8.784 -1.092 -23.884 1.00 96.38 159 LEU A CA 1
ATOM 1212 C C . LEU A 1 159 ? 8.643 -2.295 -24.809 1.00 96.38 159 LEU A C 1
ATOM 1214 O O . LEU A 1 159 ? 7.894 -3.227 -24.508 1.00 96.38 159 LEU A O 1
ATOM 1218 N N . THR A 1 160 ? 9.388 -2.263 -25.912 1.00 96.94 160 THR A N 1
ATOM 1219 C CA . THR A 1 160 ? 9.470 -3.365 -26.874 1.00 96.94 160 THR A CA 1
ATOM 1220 C C . THR A 1 160 ? 10.764 -4.149 -26.710 1.00 96.94 160 THR A C 1
ATOM 1222 O O . THR A 1 160 ? 11.763 -3.622 -26.198 1.00 96.94 160 THR A O 1
ATOM 1225 N N . LYS A 1 161 ? 10.783 -5.403 -27.174 1.00 96.69 161 LYS A N 1
ATOM 1226 C CA . LYS A 1 161 ? 11.991 -6.241 -27.119 1.00 96.69 161 LYS A CA 1
ATOM 1227 C C . LYS A 1 161 ? 13.170 -5.569 -27.817 1.00 96.69 161 LYS A C 1
ATOM 1229 O O . LYS A 1 161 ? 14.278 -5.565 -27.284 1.00 96.69 161 LYS A O 1
ATOM 1234 N N . GLU A 1 162 ? 12.950 -4.965 -28.984 1.00 95.81 162 GLU A N 1
ATOM 1235 C CA . GLU A 1 162 ? 14.008 -4.314 -29.760 1.00 95.81 162 GLU A CA 1
ATOM 1236 C C . GLU A 1 162 ? 14.592 -3.113 -29.017 1.00 95.81 162 GLU A C 1
ATOM 1238 O O . GLU A 1 162 ? 15.806 -2.918 -29.033 1.00 95.81 162 GLU A O 1
ATOM 1243 N N . MET A 1 163 ? 13.747 -2.312 -28.362 1.00 94.81 163 MET A N 1
ATOM 1244 C CA . MET A 1 163 ? 14.184 -1.170 -27.558 1.00 94.81 163 MET A CA 1
ATOM 1245 C C . MET A 1 163 ? 15.061 -1.631 -26.393 1.00 94.81 163 MET A C 1
ATOM 1247 O O . MET A 1 163 ? 16.170 -1.127 -26.208 1.00 94.81 163 MET A O 1
ATOM 1251 N N . VAL A 1 164 ? 14.599 -2.635 -25.643 1.00 95.75 164 VAL A N 1
ATOM 1252 C CA . VAL A 1 164 ? 15.325 -3.154 -24.479 1.00 95.75 164 VAL A CA 1
ATOM 1253 C C . VAL A 1 164 ? 16.631 -3.825 -24.902 1.00 95.75 164 VAL A C 1
ATOM 1255 O O . VAL A 1 164 ? 17.671 -3.527 -24.322 1.00 95.75 164 VAL A O 1
ATOM 1258 N N . ALA A 1 165 ? 16.629 -4.639 -25.959 1.00 94.00 165 ALA A N 1
ATOM 1259 C CA . ALA A 1 165 ? 17.837 -5.279 -26.482 1.00 94.00 165 ALA A CA 1
ATOM 1260 C C . ALA A 1 165 ? 18.880 -4.262 -26.986 1.00 94.00 165 ALA A C 1
ATOM 1262 O O . ALA A 1 165 ? 20.088 -4.475 -26.854 1.00 94.00 165 ALA A O 1
ATOM 1263 N N . ARG A 1 166 ? 18.439 -3.130 -27.553 1.00 92.69 166 ARG A N 1
ATOM 1264 C CA . ARG A 1 166 ? 19.346 -2.053 -27.976 1.00 92.69 166 ARG A CA 1
ATOM 1265 C C . ARG A 1 166 ? 19.920 -1.265 -26.810 1.00 92.69 166 ARG A C 1
ATOM 1267 O O . ARG A 1 166 ? 21.088 -0.887 -26.900 1.00 92.69 166 ARG A O 1
ATOM 1274 N N . ALA A 1 167 ? 19.138 -1.004 -25.770 1.00 91.19 167 ALA A N 1
ATOM 1275 C CA . ALA A 1 167 ? 19.518 -0.132 -24.662 1.00 91.19 167 ALA A CA 1
ATOM 1276 C C . ALA A 1 167 ? 20.256 -0.856 -23.530 1.00 91.19 167 ALA A C 1
ATOM 1278 O O . ALA A 1 167 ? 21.225 -0.340 -22.974 1.00 91.19 167 ALA A O 1
ATOM 1279 N N . PHE A 1 168 ? 19.805 -2.058 -23.184 1.00 91.12 168 PHE A N 1
ATOM 1280 C CA . PHE A 1 168 ? 20.321 -2.813 -22.054 1.00 91.12 168 PHE A CA 1
ATOM 1281 C C . PHE A 1 168 ? 21.627 -3.531 -22.423 1.00 91.12 168 PHE A C 1
ATOM 1283 O O . PHE A 1 168 ? 21.808 -4.031 -23.536 1.00 91.12 168 PHE A O 1
ATOM 1290 N N . ARG A 1 169 ? 22.583 -3.543 -21.491 1.00 84.19 169 ARG A N 1
ATOM 1291 C CA . ARG A 1 169 ? 23.930 -4.117 -21.683 1.00 84.19 169 ARG A CA 1
ATOM 1292 C C . ARG A 1 169 ? 24.290 -5.150 -20.604 1.00 84.19 169 ARG A C 1
ATOM 1294 O O . ARG A 1 169 ? 25.461 -5.488 -20.461 1.00 84.19 169 ARG A O 1
ATOM 1301 N N . GLY A 1 170 ? 23.297 -5.651 -19.863 1.00 78.69 170 GLY A N 1
ATOM 1302 C CA . GLY A 1 170 ? 23.463 -6.600 -18.756 1.00 78.69 170 GLY A CA 1
ATOM 1303 C C . GLY A 1 170 ? 23.376 -5.944 -17.371 1.00 78.69 170 GLY A C 1
ATOM 1304 O O . GLY A 1 170 ? 23.182 -4.739 -17.250 1.00 78.69 170 GLY A O 1
ATOM 1305 N N . GLY A 1 171 ? 23.515 -6.746 -16.307 1.00 80.25 171 GLY A N 1
ATOM 1306 C CA . GLY A 1 171 ? 23.493 -6.265 -14.911 1.00 80.25 171 GLY A CA 1
ATOM 1307 C C . GLY A 1 171 ? 22.207 -6.541 -14.119 1.00 80.25 171 GLY A C 1
ATOM 1308 O O . GLY A 1 171 ? 22.117 -6.118 -12.964 1.00 80.25 171 GLY A O 1
ATOM 1309 N N . GLY A 1 172 ? 21.264 -7.290 -14.702 1.00 91.81 172 GLY A N 1
ATOM 1310 C CA . GLY A 1 172 ? 19.989 -7.666 -14.086 1.00 91.81 172 GLY A CA 1
ATOM 1311 C C . GLY A 1 172 ? 18.991 -6.507 -14.029 1.00 91.81 172 GLY A C 1
ATOM 1312 O O . GLY A 1 172 ? 19.193 -5.564 -13.263 1.00 91.81 172 GLY A O 1
ATOM 1313 N N . LEU A 1 173 ? 17.907 -6.596 -14.799 1.00 96.12 173 LEU A N 1
ATOM 1314 C CA . LEU A 1 173 ? 16.801 -5.638 -14.791 1.00 96.12 173 LEU A CA 1
ATOM 1315 C C . LEU A 1 173 ? 15.486 -6.365 -14.515 1.00 96.12 173 LEU A C 1
ATOM 1317 O O . LEU A 1 173 ? 15.059 -7.201 -15.304 1.00 96.12 173 LEU A O 1
ATOM 1321 N N . LEU A 1 174 ? 14.828 -6.005 -13.418 1.00 97.69 174 LEU A N 1
ATOM 1322 C CA . LEU A 1 174 ? 13.463 -6.424 -13.132 1.00 97.69 174 LEU A CA 1
ATOM 1323 C C . LEU A 1 174 ? 12.486 -5.366 -13.649 1.00 97.69 174 LEU A C 1
ATOM 1325 O O . LEU A 1 174 ? 12.559 -4.203 -13.251 1.00 97.69 174 LEU A O 1
ATOM 1329 N N . ILE A 1 175 ? 11.546 -5.770 -14.493 1.00 98.19 175 ILE A N 1
ATOM 1330 C CA . ILE A 1 175 ? 10.465 -4.922 -14.987 1.00 98.19 175 ILE A CA 1
ATOM 1331 C C . ILE A 1 175 ? 9.149 -5.432 -14.407 1.00 98.19 175 ILE A C 1
ATOM 1333 O O . ILE A 1 175 ? 8.797 -6.593 -14.590 1.00 98.19 175 ILE A O 1
ATOM 1337 N N . VAL A 1 176 ? 8.414 -4.566 -13.712 1.00 98.12 176 VAL A N 1
ATOM 1338 C CA . VAL A 1 176 ? 7.109 -4.898 -13.127 1.00 98.12 176 VAL A CA 1
ATOM 1339 C C . VAL A 1 176 ? 6.037 -4.043 -13.790 1.00 98.12 176 VAL A C 1
ATOM 1341 O O . VAL A 1 176 ? 5.937 -2.845 -13.522 1.00 98.12 176 VAL A O 1
ATOM 1344 N N . ASP A 1 177 ? 5.241 -4.647 -14.665 1.00 97.69 177 ASP A N 1
ATOM 1345 C CA . ASP A 1 177 ? 4.192 -3.967 -15.420 1.00 97.69 177 ASP A CA 1
ATOM 1346 C C . ASP A 1 177 ? 2.816 -4.161 -14.776 1.00 97.69 177 ASP A C 1
ATOM 1348 O O . ASP A 1 177 ? 2.178 -5.213 -14.882 1.00 97.69 177 ASP A O 1
ATOM 1352 N N . VAL A 1 178 ? 2.338 -3.104 -14.122 1.00 95.06 178 VAL A N 1
ATOM 1353 C CA . VAL A 1 178 ? 1.016 -3.047 -13.486 1.00 95.06 178 VAL A CA 1
ATOM 1354 C C . VAL A 1 178 ? -0.062 -2.434 -14.403 1.00 95.06 178 VAL A C 1
ATOM 1356 O O . VAL A 1 178 ? -1.133 -2.048 -13.926 1.00 95.06 178 VAL A O 1
ATOM 1359 N N . SER A 1 179 ? 0.228 -2.281 -15.700 1.00 93.62 179 SER A N 1
ATOM 1360 C CA . SER A 1 179 ? -0.648 -1.625 -16.680 1.00 93.62 179 SER A CA 1
ATOM 1361 C C . SER A 1 179 ? -1.660 -2.593 -17.299 1.00 93.62 179 SER A C 1
ATOM 1363 O O . SER A 1 179 ? -1.365 -3.760 -17.558 1.00 93.62 179 SER A O 1
ATOM 1365 N N . VAL A 1 180 ? -2.865 -2.086 -17.583 1.00 89.69 180 VAL A N 1
ATOM 1366 C CA . VAL A 1 180 ? -3.915 -2.818 -18.307 1.00 89.69 180 VAL A CA 1
ATOM 1367 C C . VAL A 1 180 ? -4.500 -1.898 -19.389 1.00 89.69 180 VAL A C 1
ATOM 1369 O O . VAL A 1 180 ? -5.168 -0.922 -19.032 1.00 89.69 180 VAL A O 1
ATOM 1372 N N . PRO A 1 181 ? -4.290 -2.176 -20.694 1.00 91.81 181 PRO A N 1
ATOM 1373 C CA . PRO A 1 181 ? -3.504 -3.283 -21.262 1.00 91.81 181 PRO A CA 1
ATOM 1374 C C . PRO A 1 181 ? -2.001 -3.187 -20.934 1.00 91.81 181 PRO A C 1
ATOM 1376 O O . PRO A 1 181 ? -1.529 -2.139 -20.492 1.00 91.81 181 PRO A O 1
ATOM 1379 N N . ARG A 1 182 ? -1.257 -4.286 -21.143 1.00 94.44 182 ARG A N 1
ATOM 1380 C CA . ARG A 1 182 ? 0.190 -4.353 -20.870 1.00 94.44 182 ARG A CA 1
ATOM 1381 C C . ARG A 1 182 ? 0.939 -3.271 -21.648 1.00 94.44 182 ARG A C 1
ATOM 1383 O O . ARG A 1 182 ? 0.630 -2.968 -22.801 1.00 94.44 182 ARG A O 1
ATOM 1390 N N . ASN A 1 183 ? 1.921 -2.666 -21.001 1.00 96.44 183 ASN A N 1
ATOM 1391 C CA . ASN A 1 183 ? 2.787 -1.635 -21.562 1.00 96.44 183 ASN A CA 1
ATOM 1392 C C . ASN A 1 183 ? 4.225 -2.121 -21.777 1.00 96.44 183 ASN A C 1
ATOM 1394 O O . ASN A 1 183 ? 5.060 -1.363 -22.272 1.00 96.44 183 ASN A O 1
ATOM 1398 N N . VAL A 1 184 ? 4.494 -3.380 -21.455 1.00 97.75 184 VAL A N 1
ATOM 1399 C CA . VAL A 1 184 ? 5.727 -4.092 -21.772 1.00 97.75 184 VAL A CA 1
ATOM 1400 C C . VAL A 1 184 ? 5.366 -5.291 -22.640 1.00 97.75 184 VAL A C 1
ATOM 1402 O O . VAL A 1 184 ? 4.456 -6.051 -22.306 1.00 97.75 184 VAL A O 1
ATOM 1405 N N . GLU A 1 185 ? 6.048 -5.454 -23.770 1.00 97.25 185 GLU A N 1
ATOM 1406 C CA . GLU A 1 185 ? 5.892 -6.657 -24.587 1.00 97.25 185 GLU A CA 1
ATOM 1407 C C . GLU A 1 185 ? 6.384 -7.893 -23.831 1.00 97.25 185 GLU A C 1
ATOM 1409 O O . GLU A 1 185 ? 7.428 -7.866 -23.186 1.00 97.25 185 GLU A O 1
ATOM 1414 N N . GLU A 1 186 ? 5.679 -9.013 -23.970 1.00 93.88 186 GLU A N 1
ATOM 1415 C CA . GLU A 1 186 ? 6.062 -10.274 -23.321 1.00 93.88 186 GLU A CA 1
ATOM 1416 C C . GLU A 1 186 ? 7.467 -10.738 -23.735 1.00 93.88 186 GLU A C 1
ATOM 1418 O O . GLU A 1 186 ? 8.257 -11.186 -22.905 1.00 93.88 186 GLU A O 1
ATOM 1423 N N . ALA A 1 187 ? 7.829 -10.507 -25.000 1.00 96.75 187 ALA A N 1
ATOM 1424 C CA . ALA A 1 187 ? 9.124 -10.876 -25.559 1.00 96.75 187 ALA A CA 1
ATOM 1425 C C . ALA A 1 187 ? 10.310 -10.077 -24.969 1.00 96.75 187 ALA A C 1
ATOM 1427 O O . ALA A 1 187 ? 11.465 -10.441 -25.195 1.00 96.75 187 ALA A O 1
ATOM 1428 N N . VAL A 1 188 ? 10.064 -9.014 -24.188 1.00 97.38 188 VAL A N 1
ATOM 1429 C CA . VAL A 1 188 ? 11.113 -8.303 -23.432 1.00 97.38 188 VAL A CA 1
ATOM 1430 C C . VAL A 1 188 ? 11.783 -9.227 -22.412 1.00 97.38 188 VAL A C 1
ATOM 1432 O O . VAL A 1 188 ? 12.995 -9.129 -22.223 1.00 97.38 188 VAL A O 1
ATOM 1435 N N . GLY A 1 189 ? 11.038 -10.165 -21.818 1.00 94.75 189 GLY A N 1
ATOM 1436 C CA . GLY A 1 189 ? 11.585 -11.154 -20.882 1.00 94.75 189 GLY A CA 1
ATOM 1437 C C . GLY A 1 189 ? 12.550 -12.160 -21.525 1.00 94.75 189 GLY A C 1
ATOM 1438 O O . GLY A 1 189 ? 13.244 -12.883 -20.820 1.00 94.75 189 GLY A O 1
ATOM 1439 N N . GLU A 1 190 ? 12.629 -12.207 -22.858 1.00 95.75 190 GLU A N 1
ATOM 1440 C CA . GLU A 1 190 ? 13.600 -13.038 -23.582 1.00 95.75 190 GLU A CA 1
ATOM 1441 C C . GLU A 1 190 ? 14.978 -12.366 -23.710 1.00 95.75 190 GLU A C 1
ATOM 1443 O O . GLU A 1 190 ? 15.933 -12.997 -24.170 1.00 95.75 190 GLU A O 1
ATOM 1448 N N . VAL A 1 191 ? 15.098 -11.079 -23.361 1.00 96.19 191 VAL A N 1
ATOM 1449 C CA . VAL A 1 191 ? 16.383 -10.372 -23.365 1.00 96.19 191 VAL A CA 1
ATOM 1450 C C . VAL A 1 191 ? 17.223 -10.852 -22.181 1.00 96.19 191 VAL A C 1
ATOM 1452 O O . VAL A 1 191 ? 16.769 -10.864 -21.039 1.00 96.19 191 VAL A O 1
ATOM 1455 N N . GLU A 1 192 ? 18.474 -11.232 -22.444 1.00 94.38 192 GLU A N 1
ATOM 1456 C CA . GLU A 1 192 ? 19.370 -11.765 -21.417 1.00 94.38 192 GLU A CA 1
ATOM 1457 C C . GLU A 1 192 ? 19.531 -10.795 -20.234 1.00 94.38 192 GLU A C 1
ATOM 1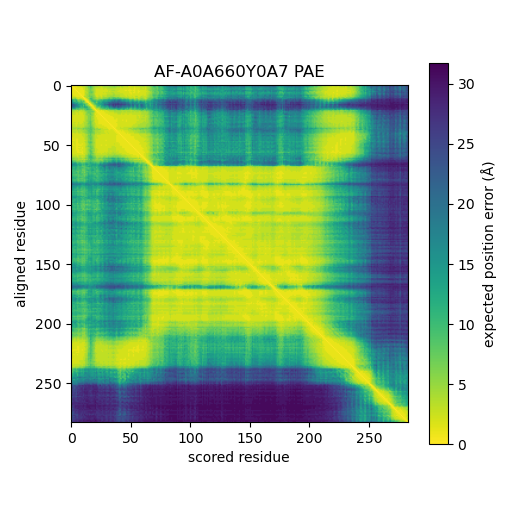459 O O . GLU A 1 192 ? 19.881 -9.624 -20.397 1.00 94.38 192 GLU A O 1
ATOM 1464 N N . GLY A 1 193 ? 19.288 -11.303 -19.022 1.00 93.88 193 GLY A N 1
ATOM 1465 C CA . GLY A 1 193 ? 19.375 -10.524 -17.789 1.00 93.88 193 GLY A CA 1
ATOM 1466 C C . GLY A 1 193 ? 18.175 -9.613 -17.520 1.00 93.88 193 GLY A C 1
ATOM 1467 O O . GLY A 1 193 ? 18.270 -8.783 -16.616 1.00 93.88 193 GLY A O 1
ATOM 1468 N N . VAL A 1 194 ? 17.076 -9.753 -18.266 1.00 97.06 194 VAL A N 1
ATOM 1469 C CA . VAL A 1 194 ? 15.806 -9.064 -18.008 1.00 97.06 194 VAL A CA 1
ATOM 1470 C C . VAL A 1 194 ? 14.784 -10.056 -17.463 1.00 97.06 194 VAL A C 1
ATOM 1472 O O . VAL A 1 194 ? 14.615 -11.149 -17.992 1.00 97.06 194 VAL A O 1
ATOM 1475 N N . GLU A 1 195 ? 14.091 -9.667 -16.401 1.00 96.44 195 GLU A N 1
ATOM 1476 C CA . GLU A 1 195 ? 12.958 -10.401 -15.847 1.00 96.44 195 GLU A CA 1
ATOM 1477 C C . GLU A 1 195 ? 11.715 -9.511 -15.912 1.00 96.44 195 GLU A C 1
ATOM 1479 O O . GLU A 1 195 ? 11.776 -8.336 -15.549 1.00 96.44 195 GLU A O 1
ATOM 1484 N N . CYS A 1 196 ? 10.588 -10.053 -16.373 1.00 96.94 196 CYS A N 1
ATOM 1485 C CA . CYS A 1 196 ? 9.317 -9.336 -16.432 1.00 96.94 196 CYS A CA 1
ATOM 1486 C C . CYS A 1 196 ? 8.286 -9.991 -15.518 1.00 96.94 196 CYS A C 1
ATOM 1488 O O . CYS A 1 196 ? 8.150 -11.210 -15.497 1.00 96.94 196 CYS A O 1
ATOM 1490 N N . VAL A 1 197 ? 7.544 -9.158 -14.795 1.00 96.38 197 VAL A N 1
ATOM 1491 C CA . VAL A 1 197 ? 6.377 -9.548 -14.004 1.00 96.38 197 VAL A CA 1
ATOM 1492 C C . VAL A 1 197 ? 5.207 -8.694 -14.455 1.00 96.38 197 VAL A C 1
ATOM 1494 O O . VAL A 1 197 ? 5.345 -7.474 -14.571 1.00 96.38 197 VAL A O 1
ATOM 1497 N N . PHE A 1 198 ? 4.055 -9.314 -14.680 1.00 95.31 198 PHE A N 1
ATOM 1498 C CA . PHE A 1 198 ? 2.872 -8.624 -15.168 1.00 95.31 198 PHE A CA 1
ATOM 1499 C C . PHE A 1 198 ? 1.788 -8.525 -14.099 1.00 95.31 198 PHE A C 1
ATOM 1501 O O . PHE A 1 198 ? 1.802 -9.177 -13.056 1.00 95.31 198 PHE A O 1
ATOM 1508 N N . THR A 1 199 ? 0.802 -7.678 -14.384 1.00 89.94 199 THR A N 1
ATOM 1509 C CA . THR A 1 199 ? -0.341 -7.445 -13.496 1.00 89.94 199 THR A CA 1
ATOM 1510 C C . THR A 1 199 ? -1.074 -8.738 -13.155 1.00 89.94 199 THR A C 1
ATOM 1512 O O . THR A 1 199 ? -1.562 -8.870 -12.039 1.00 89.94 199 THR A O 1
ATOM 1515 N N . ASP A 1 200 ? -1.167 -9.675 -14.099 1.00 87.56 200 ASP A N 1
ATOM 1516 C CA . ASP A 1 200 ? -1.902 -10.928 -13.913 1.00 87.56 200 ASP A CA 1
ATOM 1517 C C . ASP A 1 200 ? -1.253 -11.809 -12.832 1.00 87.56 200 ASP A C 1
ATOM 1519 O O . ASP A 1 200 ? -1.963 -12.310 -11.961 1.00 87.56 200 ASP A O 1
ATOM 1523 N N . ASP A 1 201 ? 0.083 -11.880 -12.794 1.00 87.56 201 ASP A N 1
ATOM 1524 C CA . ASP A 1 201 ? 0.837 -12.607 -11.760 1.00 87.56 201 ASP A CA 1
ATOM 1525 C C . ASP A 1 201 ? 0.585 -12.007 -10.365 1.00 87.56 201 ASP A C 1
ATOM 1527 O O . ASP A 1 201 ? 0.399 -12.704 -9.369 1.00 87.56 201 ASP A O 1
ATOM 1531 N N . LEU A 1 202 ? 0.525 -10.673 -10.294 1.00 86.50 202 LEU A N 1
ATOM 1532 C CA . LEU A 1 202 ? 0.251 -9.947 -9.053 1.00 86.50 202 LEU A CA 1
ATOM 1533 C C . LEU A 1 202 ? -1.215 -10.073 -8.617 1.00 86.50 202 LEU A C 1
ATOM 1535 O O . LEU A 1 202 ? -1.505 -9.997 -7.422 1.00 86.50 202 LEU A O 1
ATOM 1539 N N . ARG A 1 203 ? -2.147 -10.240 -9.566 1.00 82.00 203 ARG A N 1
ATOM 1540 C CA . ARG A 1 203 ? -3.578 -10.417 -9.281 1.00 82.00 203 ARG A CA 1
ATOM 1541 C C . ARG A 1 203 ? -3.845 -11.736 -8.582 1.00 82.00 203 ARG A C 1
ATOM 1543 O O . ARG A 1 203 ? -4.624 -11.726 -7.639 1.00 82.00 203 ARG A O 1
ATOM 1550 N N . GLU A 1 204 ? -3.193 -12.824 -8.979 1.00 80.88 204 GLU A N 1
ATOM 1551 C CA . GLU A 1 204 ? -3.366 -14.122 -8.316 1.00 80.88 204 GLU A CA 1
ATOM 1552 C C . GLU A 1 204 ? -2.977 -14.044 -6.830 1.00 80.88 204 GLU A C 1
ATOM 1554 O O . GLU A 1 204 ? -3.759 -14.414 -5.950 1.00 80.88 204 GLU A O 1
ATOM 1559 N N . VAL A 1 205 ? -1.825 -13.434 -6.537 1.00 79.56 205 VAL A N 1
ATOM 1560 C CA . VAL A 1 205 ? -1.366 -13.193 -5.159 1.00 79.56 205 VAL A CA 1
ATOM 1561 C C . VAL A 1 205 ? -2.318 -12.248 -4.412 1.00 79.56 205 VAL A C 1
ATOM 1563 O O . VAL A 1 205 ? -2.674 -12.491 -3.256 1.00 79.56 205 VAL A O 1
ATOM 1566 N N . ALA A 1 206 ? -2.792 -11.183 -5.067 1.00 77.19 206 ALA A N 1
ATOM 1567 C CA . ALA A 1 206 ? -3.766 -10.265 -4.477 1.00 77.19 206 ALA A CA 1
ATOM 1568 C C . ALA A 1 206 ? -5.098 -10.957 -4.154 1.00 77.19 206 ALA A C 1
ATOM 1570 O O . ALA A 1 206 ? -5.707 -10.669 -3.123 1.00 77.19 206 ALA A O 1
ATOM 1571 N N . GLU A 1 207 ? -5.557 -11.871 -5.009 1.00 75.56 207 GLU A N 1
ATOM 1572 C CA . GLU A 1 207 ? -6.773 -12.652 -4.799 1.00 75.56 207 GLU A CA 1
ATOM 1573 C C . GLU A 1 207 ? -6.630 -13.623 -3.627 1.00 75.56 207 GLU A C 1
ATOM 1575 O O . GLU A 1 207 ? -7.557 -13.747 -2.823 1.00 75.56 207 GLU A O 1
ATOM 1580 N N . GLU A 1 208 ? -5.474 -14.271 -3.470 1.00 77.88 208 GLU A N 1
ATOM 1581 C CA . GLU A 1 208 ? -5.184 -15.099 -2.297 1.00 77.88 208 GLU A CA 1
ATOM 1582 C C . GLU A 1 208 ? -5.213 -14.263 -1.008 1.00 77.88 208 GLU A C 1
ATOM 1584 O O . GLU A 1 208 ? -5.899 -14.616 -0.041 1.00 77.88 208 GLU A O 1
ATOM 1589 N N . HIS A 1 209 ? -4.569 -13.092 -1.018 1.00 74.69 209 HIS A N 1
ATOM 1590 C CA . HIS A 1 209 ? -4.609 -12.150 0.101 1.00 74.69 209 HIS A CA 1
ATOM 1591 C C . HIS A 1 209 ? -6.033 -11.659 0.392 1.00 74.69 209 HIS A C 1
ATOM 1593 O O . HIS A 1 209 ? -6.434 -11.597 1.556 1.00 74.69 209 HIS A O 1
ATOM 1599 N N . ALA A 1 210 ? -6.840 -11.394 -0.638 1.00 71.81 210 ALA A N 1
ATOM 1600 C CA . ALA A 1 210 ? -8.239 -11.004 -0.486 1.00 71.81 210 ALA A CA 1
ATOM 1601 C C . ALA A 1 210 ? -9.099 -12.126 0.123 1.00 71.81 210 ALA A C 1
ATOM 1603 O O . ALA A 1 210 ? -9.937 -11.859 0.990 1.00 71.81 210 ALA A O 1
ATOM 1604 N N . ARG A 1 211 ? -8.872 -13.391 -0.261 1.00 76.81 211 ARG A N 1
ATOM 1605 C CA . ARG A 1 211 ? -9.539 -14.552 0.360 1.00 76.81 211 ARG A CA 1
ATOM 1606 C C . ARG A 1 211 ? -9.170 -14.671 1.836 1.00 76.81 211 ARG A C 1
ATOM 1608 O O . ARG A 1 211 ? -10.059 -14.838 2.673 1.00 76.81 211 ARG A O 1
ATOM 1615 N N . MET A 1 212 ? -7.889 -14.508 2.171 1.00 77.06 212 MET A N 1
ATOM 1616 C CA . MET A 1 212 ? -7.437 -14.456 3.564 1.00 77.06 212 MET A CA 1
ATOM 1617 C C . MET A 1 212 ? -8.051 -13.271 4.319 1.00 77.06 212 MET A C 1
ATOM 1619 O O . MET A 1 212 ? -8.421 -13.416 5.484 1.00 77.06 212 MET A O 1
ATOM 1623 N N . LYS A 1 213 ? -8.219 -12.111 3.670 1.00 78.31 213 LYS A N 1
ATOM 1624 C CA . LYS A 1 213 ? -8.815 -10.910 4.277 1.00 78.31 213 LYS A CA 1
ATOM 1625 C C . LYS A 1 213 ? -10.227 -11.172 4.778 1.00 78.31 213 LYS A C 1
ATOM 1627 O O . LYS A 1 213 ? -10.550 -10.729 5.873 1.00 78.31 213 LYS A O 1
ATOM 1632 N N . ALA A 1 214 ? -11.045 -11.909 4.027 1.00 79.94 214 ALA A N 1
ATOM 1633 C CA . ALA A 1 214 ? -12.411 -12.228 4.440 1.00 79.94 214 ALA A CA 1
ATOM 1634 C C . ALA A 1 214 ? -12.450 -13.055 5.737 1.00 79.94 214 ALA A C 1
ATOM 1636 O O . ALA A 1 214 ? -13.225 -12.753 6.642 1.00 79.94 214 ALA A O 1
ATOM 1637 N N . GLU A 1 215 ? -11.587 -14.067 5.854 1.00 84.69 215 GLU A N 1
ATOM 1638 C CA . GLU A 1 215 ? -11.472 -14.876 7.074 1.00 84.69 215 GLU A CA 1
ATOM 1639 C C . GLU A 1 215 ? -10.926 -14.059 8.251 1.00 84.69 215 GLU A C 1
ATOM 1641 O O . GLU A 1 215 ? -11.485 -14.071 9.345 1.00 84.69 215 GLU A O 1
ATOM 1646 N N . ARG A 1 216 ? -9.878 -13.268 8.016 1.00 86.31 216 ARG A N 1
ATOM 1647 C CA . ARG A 1 216 ? -9.284 -12.402 9.043 1.00 86.31 216 ARG A CA 1
ATOM 1648 C C . ARG A 1 216 ? -10.254 -11.312 9.507 1.00 86.31 216 ARG A C 1
ATOM 1650 O O . ARG A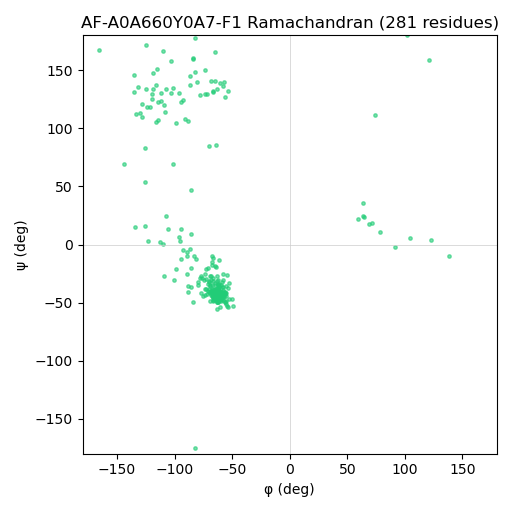 1 216 ? -10.236 -10.943 10.678 1.00 86.31 216 ARG A O 1
ATOM 1657 N N . LEU A 1 217 ? -11.119 -10.818 8.617 1.00 86.31 217 LEU A N 1
ATOM 1658 C CA . LEU A 1 217 ? -12.165 -9.854 8.953 1.00 86.31 217 LEU A CA 1
ATOM 1659 C C . LEU A 1 217 ? -13.222 -10.487 9.859 1.00 86.31 217 LEU A C 1
ATOM 1661 O O . LEU A 1 217 ? -13.594 -9.863 10.847 1.00 86.31 217 LEU A O 1
ATOM 1665 N N . ARG A 1 218 ? -13.638 -11.735 9.597 1.00 89.25 218 ARG A N 1
ATOM 1666 C CA . ARG A 1 218 ? -14.535 -12.472 10.507 1.00 89.25 218 ARG A CA 1
ATOM 1667 C C . ARG A 1 218 ? -13.946 -12.569 11.914 1.00 89.25 218 ARG A C 1
ATOM 1669 O O . ARG A 1 218 ? -14.594 -12.185 12.881 1.00 89.25 218 ARG A O 1
ATOM 1676 N N . GLN A 1 219 ? -12.684 -12.978 12.025 1.00 90.69 219 GLN A N 1
ATOM 1677 C CA . GLN A 1 219 ? -11.989 -13.051 13.316 1.00 90.69 219 GLN A CA 1
ATOM 1678 C C . GLN A 1 219 ? -11.875 -11.673 13.994 1.00 90.69 219 GLN A C 1
ATOM 1680 O O . GLN A 1 219 ? -11.987 -11.554 15.215 1.00 90.69 219 GLN A O 1
ATOM 1685 N N . ALA A 1 220 ? -11.667 -10.609 13.213 1.00 91.31 220 ALA A N 1
ATOM 1686 C CA . ALA A 1 220 ? -11.637 -9.245 13.729 1.00 91.31 220 ALA A CA 1
ATOM 1687 C C . ALA A 1 220 ? -13.003 -8.810 14.281 1.00 91.31 220 ALA A C 1
ATOM 1689 O O . ALA A 1 220 ? -13.067 -8.190 15.346 1.00 91.31 220 ALA A O 1
ATOM 1690 N N . GLU A 1 221 ? -14.089 -9.151 13.584 1.00 92.25 221 GLU A N 1
ATOM 1691 C CA . GLU A 1 221 ? -15.456 -8.893 14.029 1.00 92.25 221 GLU A CA 1
ATOM 1692 C C . GLU A 1 221 ? -15.786 -9.634 15.324 1.00 92.25 221 GLU A C 1
ATOM 1694 O O . GLU A 1 221 ? -16.379 -9.024 16.209 1.00 92.25 221 GLU A O 1
ATOM 1699 N N . GLU A 1 222 ? -15.354 -10.888 15.481 1.00 95.00 222 GLU A N 1
ATOM 1700 C CA . GLU A 1 222 ? -15.538 -11.662 16.717 1.00 95.00 222 GLU A CA 1
ATOM 1701 C C . GLU A 1 222 ? -14.846 -11.007 17.921 1.00 95.00 222 GLU A C 1
ATOM 1703 O O . GLU A 1 222 ? -15.444 -10.852 18.988 1.00 95.00 222 GLU A O 1
ATOM 1708 N N . ILE A 1 223 ? -13.594 -10.561 17.757 1.00 94.56 223 ILE A N 1
ATOM 1709 C CA . ILE A 1 223 ? -12.856 -9.847 18.814 1.00 94.56 223 ILE A CA 1
ATOM 1710 C C . ILE A 1 223 ? -13.557 -8.527 19.161 1.00 94.56 223 ILE A C 1
ATOM 1712 O O . ILE A 1 223 ? -13.686 -8.174 20.337 1.00 94.56 223 ILE A O 1
ATOM 1716 N N . ALA A 1 224 ? -14.006 -7.791 18.142 1.00 93.44 224 ALA A N 1
ATOM 1717 C CA . ALA A 1 224 ? -14.689 -6.517 18.312 1.00 93.44 224 ALA A CA 1
ATOM 1718 C C . ALA A 1 224 ? -16.054 -6.672 19.004 1.00 93.44 224 ALA A C 1
ATOM 1720 O O . ALA A 1 224 ? -16.411 -5.832 19.831 1.00 93.44 224 ALA A O 1
ATOM 1721 N N . GLU A 1 225 ? -16.798 -7.734 18.688 1.00 94.94 225 GLU A N 1
ATOM 1722 C CA . GLU A 1 225 ? -18.081 -8.066 19.315 1.00 94.94 225 GLU A CA 1
ATOM 1723 C C . GLU A 1 225 ? -17.888 -8.414 20.792 1.00 94.94 225 GLU A C 1
ATOM 1725 O O . GLU A 1 225 ? -18.531 -7.823 21.656 1.00 94.94 225 GLU A O 1
ATOM 1730 N N . ARG A 1 226 ? -16.914 -9.276 21.105 1.00 95.50 226 ARG A N 1
ATOM 1731 C CA . ARG A 1 226 ? -16.602 -9.667 22.486 1.00 95.50 226 ARG A CA 1
ATOM 1732 C C . ARG A 1 226 ? -16.275 -8.460 23.372 1.00 95.50 226 ARG A C 1
ATOM 1734 O O . ARG A 1 226 ? -16.777 -8.353 24.488 1.00 95.50 226 ARG A O 1
ATOM 1741 N N . GLU A 1 227 ? -15.453 -7.528 22.891 1.00 94.25 227 GLU A N 1
ATOM 1742 C CA . GLU A 1 227 ? -15.147 -6.307 23.652 1.00 94.25 227 GLU A CA 1
ATOM 1743 C C . GLU A 1 227 ? -16.362 -5.360 23.736 1.00 94.25 227 GLU A C 1
ATOM 1745 O O . GLU A 1 227 ? -16.539 -4.668 24.740 1.00 94.25 227 GLU A O 1
ATOM 1750 N N . ALA A 1 228 ? -17.227 -5.335 22.715 1.00 92.81 228 ALA A N 1
ATOM 1751 C CA . ALA A 1 228 ? -18.475 -4.574 22.759 1.00 92.81 228 ALA A CA 1
ATOM 1752 C C . ALA A 1 228 ? -19.426 -5.108 23.838 1.00 92.81 228 ALA A C 1
ATOM 1754 O O . ALA A 1 228 ? -20.006 -4.312 24.576 1.00 92.81 228 ALA A O 1
ATOM 1755 N N . GLU A 1 229 ? -19.540 -6.428 23.976 1.00 93.50 229 GLU A N 1
ATOM 1756 C CA . GLU A 1 229 ? -20.305 -7.065 25.048 1.00 93.50 229 GLU A CA 1
ATOM 1757 C C . GLU A 1 229 ? -19.727 -6.752 26.436 1.00 93.50 229 GLU A C 1
ATOM 1759 O O . GLU A 1 229 ? -20.478 -6.428 27.357 1.00 93.50 229 GLU A O 1
ATOM 1764 N N . GLU A 1 230 ? -18.399 -6.806 26.606 1.00 92.94 230 GLU A N 1
ATOM 1765 C CA . GLU A 1 230 ? -17.738 -6.423 27.866 1.00 92.94 230 GLU A CA 1
ATOM 1766 C C . GLU A 1 230 ? -18.020 -4.961 28.238 1.00 92.94 230 GLU A C 1
ATOM 1768 O O . GLU A 1 230 ? -18.300 -4.646 29.399 1.00 92.94 230 GLU A O 1
ATOM 1773 N N . PHE A 1 231 ? -17.980 -4.061 27.254 1.00 91.62 231 PHE A N 1
ATOM 1774 C CA . PHE A 1 231 ? -18.319 -2.657 27.455 1.00 91.62 231 PHE A CA 1
ATOM 1775 C C . PHE A 1 231 ? -19.785 -2.469 27.849 1.00 91.62 231 PHE A C 1
ATOM 1777 O O . PHE A 1 231 ? -20.063 -1.690 28.760 1.00 91.62 231 PHE A O 1
ATOM 1784 N N . TRP A 1 232 ? -20.716 -3.172 27.199 1.00 89.81 232 TRP A N 1
ATOM 1785 C CA . TRP A 1 232 ? -22.140 -3.067 27.518 1.00 89.81 232 TRP A CA 1
ATOM 1786 C C . TRP A 1 232 ? -22.455 -3.563 28.926 1.00 89.81 232 TRP A C 1
ATOM 1788 O O . TRP A 1 232 ? -23.102 -2.839 29.676 1.00 89.81 232 TRP A O 1
ATOM 1798 N N . LYS A 1 233 ? -21.892 -4.704 29.339 1.00 89.44 233 LYS A N 1
ATOM 1799 C CA . LYS A 1 233 ? -22.010 -5.204 30.722 1.00 89.44 233 LYS A CA 1
ATOM 1800 C C . LYS A 1 233 ? -21.515 -4.180 31.743 1.00 89.44 233 LYS A C 1
ATOM 1802 O O . LYS A 1 233 ? -22.133 -3.962 32.783 1.00 89.44 233 LYS A O 1
ATOM 1807 N N . TRP A 1 234 ? -20.395 -3.520 31.446 1.00 90.75 234 TRP A N 1
ATOM 1808 C CA . TRP A 1 234 ? -19.892 -2.433 32.283 1.00 90.75 234 TRP A CA 1
ATOM 1809 C C . TRP A 1 234 ? -20.836 -1.223 32.291 1.00 90.75 234 TRP A C 1
ATOM 1811 O O . TRP A 1 234 ? -21.081 -0.656 33.353 1.00 90.75 234 TRP A O 1
ATOM 1821 N N . TYR A 1 235 ? -21.369 -0.823 31.139 1.00 85.56 235 TYR A N 1
ATOM 1822 C CA . TYR A 1 235 ? -22.275 0.319 31.032 1.00 85.56 235 TYR A CA 1
ATOM 1823 C C . TYR A 1 235 ? -23.567 0.090 31.830 1.00 85.56 235 TYR A C 1
ATOM 1825 O O . TYR A 1 235 ? -23.943 0.937 32.636 1.00 85.56 235 TYR A O 1
ATOM 1833 N N . GLU A 1 236 ? -24.183 -1.083 31.688 1.00 82.38 236 GLU A N 1
ATOM 1834 C CA . GLU A 1 236 ? -25.378 -1.489 32.441 1.00 82.38 236 GLU A CA 1
ATOM 1835 C C . GLU A 1 236 ? -25.125 -1.489 33.958 1.00 82.38 236 GLU A C 1
ATOM 1837 O O . GLU A 1 236 ? -25.986 -1.087 34.740 1.00 82.38 236 GLU A O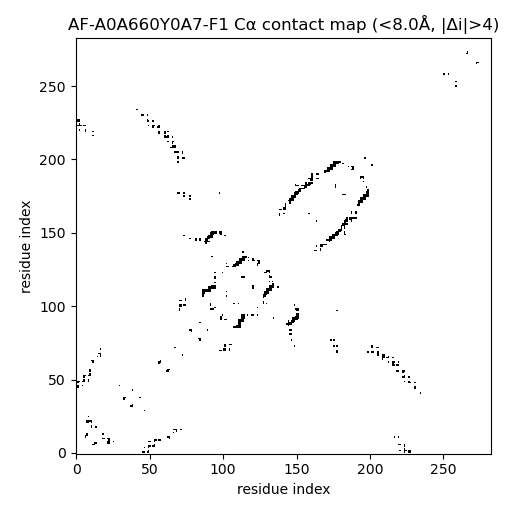 1
ATOM 1842 N N . SER A 1 237 ? -23.909 -1.845 34.395 1.00 82.62 237 SER A N 1
ATOM 1843 C CA . SER A 1 237 ? -23.546 -1.785 35.818 1.00 82.62 237 SER A CA 1
ATOM 1844 C C . SER A 1 237 ? -23.571 -0.361 36.396 1.00 82.62 237 SER A C 1
ATOM 1846 O O . SER A 1 237 ? -23.836 -0.190 37.587 1.00 82.62 237 SER A O 1
ATOM 1848 N N . LEU A 1 238 ? -23.348 0.670 35.568 1.00 78.88 238 LEU A N 1
ATOM 1849 C CA . LEU A 1 238 ? -23.427 2.069 36.000 1.00 78.88 238 LEU A CA 1
ATOM 1850 C C . LEU A 1 238 ? -24.871 2.507 36.234 1.00 78.88 238 LEU A C 1
ATOM 1852 O O . LEU A 1 238 ? -25.134 3.231 37.191 1.00 78.88 238 LEU A O 1
ATOM 1856 N N . GLU A 1 239 ? -25.806 2.050 35.395 1.00 71.50 239 GLU A N 1
ATOM 1857 C CA . GLU A 1 239 ? -27.231 2.345 35.578 1.00 71.50 239 GLU A CA 1
ATOM 1858 C C . GLU A 1 239 ? -27.740 1.751 36.894 1.00 71.50 239 GLU A C 1
ATOM 1860 O O . GLU A 1 239 ? -28.439 2.424 37.654 1.00 71.50 239 GLU A O 1
ATOM 1865 N N . VAL A 1 240 ? -27.317 0.526 37.222 1.00 67.44 240 VAL A N 1
ATOM 1866 C CA . VAL A 1 240 ? -27.618 -0.101 38.516 1.00 67.44 240 VAL A CA 1
ATOM 1867 C C . VAL A 1 240 ? -27.013 0.703 39.670 1.00 67.44 240 VAL A C 1
ATOM 1869 O O . VAL A 1 240 ? -27.697 0.959 40.661 1.00 67.44 240 VAL A O 1
ATOM 1872 N N . GLU A 1 241 ? -25.761 1.154 39.549 1.00 66.88 241 GLU A N 1
ATOM 1873 C CA . GLU A 1 241 ? -25.092 1.962 40.577 1.00 66.88 241 GLU A CA 1
ATOM 1874 C C . GLU A 1 241 ? -25.826 3.293 40.835 1.00 66.88 241 GLU A C 1
ATOM 1876 O O . GLU A 1 241 ? -26.020 3.688 41.989 1.00 66.88 241 GLU A O 1
ATOM 1881 N N . ASP A 1 242 ? -26.284 3.969 39.781 1.00 71.12 242 ASP A N 1
ATOM 1882 C CA . ASP A 1 242 ? -27.031 5.223 39.890 1.00 71.12 242 ASP A CA 1
ATOM 1883 C C . ASP A 1 242 ? -28.437 5.014 40.470 1.00 71.12 242 ASP A C 1
ATOM 1885 O O . ASP A 1 242 ? -28.872 5.802 41.317 1.00 71.12 242 ASP A O 1
ATOM 1889 N N . ILE A 1 243 ? -29.122 3.922 40.108 1.00 63.28 243 ILE A N 1
ATOM 1890 C CA . ILE A 1 243 ? -30.397 3.522 40.725 1.00 63.28 243 ILE A CA 1
ATOM 1891 C C . ILE A 1 243 ? -30.209 3.261 42.224 1.00 63.28 243 ILE A C 1
ATOM 1893 O O . ILE A 1 243 ? -30.994 3.752 43.040 1.00 63.28 243 ILE A O 1
ATOM 1897 N N . VAL A 1 244 ? -29.156 2.535 42.610 1.00 59.78 244 VAL A N 1
ATOM 1898 C CA . VAL A 1 244 ? -28.832 2.247 44.015 1.00 59.78 244 VAL A CA 1
ATOM 1899 C C . VAL A 1 244 ? -28.520 3.539 44.776 1.00 59.78 244 VAL A C 1
ATOM 1901 O O . VAL A 1 244 ? -29.079 3.769 45.851 1.00 59.78 244 VAL A O 1
ATOM 1904 N N . LYS A 1 245 ? -27.706 4.439 44.212 1.00 64.06 245 LYS A N 1
ATOM 1905 C CA . LYS A 1 245 ? -27.431 5.759 44.810 1.00 64.06 245 LYS A CA 1
ATOM 1906 C C . LYS A 1 245 ? -28.699 6.595 44.963 1.00 64.06 245 LYS A C 1
ATOM 1908 O O . LYS A 1 245 ? -28.884 7.228 46.001 1.00 64.06 245 LYS A O 1
ATOM 1913 N N . ALA A 1 246 ? -29.576 6.605 43.961 1.00 68.56 246 ALA A N 1
ATOM 1914 C CA . ALA A 1 246 ? -30.848 7.320 44.017 1.00 68.56 246 ALA A CA 1
ATOM 1915 C C . ALA A 1 246 ? -31.787 6.733 45.084 1.00 68.56 246 ALA A C 1
ATOM 1917 O O . ALA A 1 246 ? -32.438 7.487 45.811 1.00 68.56 246 ALA A O 1
ATOM 1918 N N . PHE A 1 247 ? -31.819 5.404 45.223 1.00 62.94 247 PHE A N 1
ATOM 1919 C CA . PHE A 1 247 ? -32.551 4.716 46.281 1.00 62.94 247 PHE A CA 1
ATOM 1920 C C . PHE A 1 247 ? -32.040 5.132 47.663 1.00 62.94 247 PHE A C 1
ATOM 1922 O O . PHE A 1 247 ? -32.826 5.636 48.461 1.00 62.94 247 PHE A O 1
ATOM 1929 N N . PHE A 1 248 ? -30.734 5.030 47.930 1.00 58.38 248 PHE A N 1
ATOM 1930 C CA . PHE A 1 248 ? -30.160 5.419 49.223 1.00 58.38 248 PHE A CA 1
ATOM 1931 C C . PHE A 1 248 ? -30.332 6.908 49.541 1.00 58.38 248 PHE A C 1
ATOM 1933 O O . PHE A 1 248 ? -30.682 7.246 50.668 1.00 58.38 248 PHE A O 1
ATOM 1940 N N . ARG A 1 249 ? -30.223 7.798 48.550 1.00 69.56 249 ARG A N 1
ATOM 1941 C CA . ARG A 1 249 ? -30.495 9.233 48.737 1.00 69.56 249 ARG A CA 1
ATOM 1942 C C . ARG A 1 249 ? -31.956 9.514 49.112 1.00 69.56 249 ARG A C 1
ATOM 1944 O O . ARG A 1 249 ? -32.239 10.453 49.841 1.00 69.56 249 ARG A O 1
ATOM 1951 N N . LYS A 1 250 ? -32.899 8.692 48.638 1.00 62.75 250 LYS A N 1
ATOM 1952 C CA . LYS A 1 250 ? -34.316 8.759 49.038 1.00 62.75 250 LYS A CA 1
ATOM 1953 C C . LYS A 1 250 ? -34.544 8.223 50.459 1.00 62.75 250 LYS A C 1
ATOM 1955 O O . LYS A 1 250 ? -35.511 8.604 51.120 1.00 62.75 250 LYS A O 1
ATOM 1960 N N . LEU A 1 251 ? -33.664 7.338 50.928 1.00 60.66 251 LEU A N 1
ATOM 1961 C CA . LEU A 1 251 ? -33.673 6.818 52.294 1.00 60.66 251 LEU A CA 1
ATOM 1962 C C . LEU A 1 251 ? -33.048 7.800 53.296 1.00 60.66 251 LEU A C 1
ATOM 1964 O O . LEU A 1 251 ? -33.520 7.864 54.433 1.00 60.66 251 LEU A O 1
ATOM 1968 N N . GLU A 1 252 ? -32.058 8.595 52.878 1.00 58.97 252 GLU A N 1
ATOM 1969 C CA . GLU A 1 252 ? -31.485 9.719 53.635 1.00 58.97 252 GLU A CA 1
ATOM 1970 C C . GLU A 1 252 ? -32.539 10.821 53.861 1.00 58.97 252 GLU A C 1
ATOM 1972 O O . GLU A 1 252 ? -32.690 11.764 53.091 1.00 58.97 252 GLU A O 1
ATOM 1977 N N . GLY A 1 253 ? -33.330 10.663 54.924 1.00 61.56 253 GLY A N 1
ATOM 1978 C CA . GLY A 1 253 ? -34.459 11.538 55.271 1.00 61.56 253 GLY A CA 1
ATOM 1979 C C . GLY A 1 253 ? -35.700 10.779 55.749 1.00 61.56 253 GLY A C 1
ATOM 1980 O O . GLY A 1 253 ? -36.629 11.378 56.291 1.00 61.56 253 GLY A O 1
ATOM 1981 N N . THR A 1 254 ? -35.714 9.451 55.608 1.00 61.50 254 THR A N 1
ATOM 1982 C CA . THR A 1 254 ? -36.801 8.597 56.094 1.00 61.50 254 THR A CA 1
ATOM 1983 C C . THR A 1 254 ? -36.446 8.030 57.479 1.00 61.50 254 THR A C 1
ATOM 1985 O O . THR A 1 254 ? -35.364 7.475 57.654 1.00 61.50 254 THR A O 1
ATOM 1988 N N . PRO A 1 255 ? -37.327 8.117 58.497 1.00 60.94 255 PRO A N 1
ATOM 1989 C CA . PRO A 1 255 ? -37.063 7.521 59.806 1.00 60.94 255 PRO A CA 1
ATOM 1990 C C . PRO A 1 255 ? -36.878 5.991 59.706 1.00 60.94 255 PRO A C 1
ATOM 1992 O O . PRO A 1 255 ? -37.693 5.339 59.040 1.00 60.94 255 PRO A O 1
ATOM 1995 N N . PRO A 1 256 ? -35.912 5.377 60.423 1.00 58.19 256 PRO A N 1
ATOM 1996 C CA . PRO A 1 256 ? -35.561 3.953 60.287 1.00 58.19 256 PRO A CA 1
ATOM 1997 C C . PRO A 1 256 ? -36.748 2.979 60.408 1.00 58.19 256 PRO A C 1
ATOM 1999 O O . PRO A 1 256 ? -36.811 1.963 59.717 1.00 58.19 256 PRO A O 1
ATOM 2002 N N . LYS A 1 257 ? -37.746 3.314 61.240 1.00 55.81 257 LYS A N 1
ATOM 2003 C CA . LYS A 1 257 ? -38.967 2.510 61.435 1.00 55.81 257 LYS A CA 1
ATOM 2004 C C . LYS A 1 257 ? -39.895 2.468 60.212 1.00 55.81 257 LYS A C 1
ATOM 2006 O O . LYS A 1 257 ? -40.595 1.475 60.035 1.00 55.81 257 LYS A O 1
ATOM 2011 N N . LYS A 1 258 ? -39.936 3.524 59.389 1.00 57.53 258 LYS A N 1
ATOM 2012 C CA . LYS A 1 258 ? -40.734 3.560 58.145 1.00 57.53 258 LYS A CA 1
ATOM 2013 C C . LYS A 1 258 ? -40.043 2.763 57.037 1.00 57.53 258 LYS A C 1
ATOM 2015 O O . LYS A 1 258 ? -40.680 1.958 56.367 1.00 57.53 258 LYS A O 1
ATOM 2020 N N . LEU A 1 259 ? -38.728 2.932 56.960 1.00 56.09 259 LEU A N 1
ATOM 2021 C CA . LEU A 1 259 ? -37.797 2.253 56.063 1.00 56.09 259 LEU A CA 1
ATOM 2022 C C . LEU A 1 259 ? -37.887 0.724 56.144 1.00 56.09 259 LEU A C 1
ATOM 2024 O O . LEU A 1 259 ? -38.117 0.061 55.138 1.00 56.09 259 LEU A O 1
ATOM 2028 N N . LEU A 1 260 ? -37.789 0.172 57.357 1.00 53.94 260 LEU A N 1
ATOM 2029 C CA . LEU A 1 260 ? -37.907 -1.269 57.605 1.00 53.94 260 LEU A CA 1
ATOM 2030 C C . LEU A 1 260 ? -39.277 -1.824 57.195 1.00 53.94 260 LEU A C 1
ATOM 2032 O O . LEU A 1 260 ? -39.369 -2.938 56.690 1.00 53.94 260 LEU A O 1
ATOM 2036 N N . ARG A 1 261 ? -40.349 -1.047 57.379 1.00 57.16 261 ARG A N 1
ATOM 2037 C CA . ARG A 1 261 ? -41.713 -1.480 57.053 1.00 57.16 261 ARG A CA 1
ATOM 2038 C C . ARG A 1 261 ? -41.956 -1.507 55.542 1.00 57.16 261 ARG A C 1
ATOM 2040 O O . ARG A 1 261 ? -42.515 -2.480 55.046 1.00 57.16 261 ARG A O 1
ATOM 2047 N N . GLU A 1 262 ? -41.507 -0.481 54.818 1.00 58.50 262 GLU A N 1
ATOM 2048 C CA . GLU A 1 262 ? -41.623 -0.410 53.353 1.00 58.50 262 GLU A CA 1
ATOM 2049 C C . GLU A 1 262 ? -40.698 -1.401 52.639 1.00 58.50 262 GLU A C 1
ATOM 2051 O O . GLU A 1 262 ? -41.123 -2.041 51.677 1.00 58.50 262 GLU A O 1
ATOM 2056 N N . ALA A 1 263 ? -39.465 -1.583 53.124 1.00 54.69 263 ALA A N 1
ATOM 2057 C CA . ALA A 1 263 ? -38.532 -2.559 52.567 1.00 54.69 263 ALA A CA 1
ATOM 2058 C C . ALA A 1 263 ? -39.066 -3.994 52.707 1.00 54.69 263 ALA A C 1
ATOM 2060 O O . ALA A 1 263 ? -39.051 -4.746 51.738 1.00 54.69 263 ALA A O 1
ATOM 2061 N N . VAL A 1 264 ? -39.618 -4.359 53.872 1.00 58.62 264 VAL A N 1
ATOM 2062 C CA . VAL A 1 264 ? -40.228 -5.684 54.102 1.00 58.62 264 VAL A CA 1
ATOM 2063 C C . VAL A 1 264 ? -41.470 -5.911 53.232 1.00 58.62 264 VAL A C 1
ATOM 2065 O O . VAL A 1 264 ? -41.698 -7.038 52.796 1.00 58.62 264 VAL A O 1
ATOM 2068 N N . LEU A 1 265 ? -42.266 -4.872 52.955 1.00 58.66 265 LEU A N 1
ATOM 2069 C CA . LEU A 1 265 ? -43.422 -4.967 52.054 1.00 58.66 265 LEU A CA 1
ATOM 2070 C C . LEU A 1 265 ? -42.986 -5.181 50.597 1.00 58.66 265 LEU A C 1
ATOM 2072 O O . LEU A 1 265 ? -43.437 -6.132 49.966 1.00 58.66 265 LEU A O 1
ATOM 2076 N N . LYS A 1 266 ? -42.032 -4.387 50.093 1.00 57.91 266 LYS A N 1
ATOM 2077 C CA . LYS A 1 266 ? -41.536 -4.519 48.711 1.00 57.91 266 LYS A CA 1
ATOM 2078 C C . LYS A 1 266 ? -40.730 -5.798 48.465 1.00 57.91 266 LYS A C 1
ATOM 2080 O O . LYS A 1 266 ? -40.846 -6.387 47.395 1.00 57.91 266 LYS A O 1
ATOM 2085 N N . LEU A 1 267 ? -39.956 -6.261 49.450 1.00 54.75 267 LEU A N 1
ATOM 2086 C CA . LEU A 1 267 ? -39.222 -7.534 49.377 1.00 54.75 267 LEU A CA 1
ATOM 2087 C C . LEU A 1 267 ? -40.152 -8.756 49.400 1.00 54.75 267 LEU A C 1
ATOM 2089 O O . LEU A 1 267 ? -39.793 -9.802 48.864 1.00 54.75 267 LEU A O 1
ATOM 2093 N N . LYS A 1 268 ? -41.343 -8.643 50.002 1.00 56.78 268 LYS A N 1
ATOM 2094 C CA . LYS A 1 268 ? -42.373 -9.692 49.936 1.00 56.78 268 LYS A CA 1
ATOM 2095 C C . LYS A 1 268 ? -43.098 -9.728 48.590 1.00 56.78 268 LYS A C 1
ATOM 2097 O O . LYS A 1 268 ? -43.555 -10.797 48.198 1.00 56.78 268 LYS A O 1
ATOM 2102 N N . GLU A 1 269 ? -43.199 -8.594 47.901 1.00 55.09 269 GLU A N 1
ATOM 2103 C CA . GLU A 1 269 ? -43.915 -8.476 46.624 1.00 55.09 269 GLU A CA 1
ATOM 2104 C C . GLU A 1 269 ? -43.039 -8.765 45.393 1.00 55.09 269 GLU A C 1
ATOM 2106 O O . GLU A 1 269 ? -43.568 -9.205 44.375 1.00 55.09 269 GLU A O 1
ATOM 2111 N N . SER A 1 270 ? -41.712 -8.587 45.465 1.00 54.22 270 SER A N 1
ATOM 2112 C CA . SER A 1 270 ? -40.806 -8.815 44.327 1.00 54.22 270 SER A CA 1
ATOM 2113 C C . SER A 1 270 ? -39.638 -9.743 44.678 1.00 54.22 270 SER A C 1
ATOM 2115 O O . SER A 1 270 ? -38.706 -9.378 45.400 1.00 54.22 270 SER A O 1
ATOM 2117 N N . LYS A 1 271 ? -39.671 -10.962 44.116 1.00 57.75 271 LYS A N 1
ATOM 2118 C CA . LYS A 1 271 ? -38.593 -11.964 44.240 1.00 57.75 271 LYS A CA 1
ATOM 2119 C C . LYS A 1 271 ? -37.269 -11.493 43.621 1.00 57.75 271 LYS A C 1
ATOM 2121 O O . LYS A 1 271 ? -36.214 -11.874 44.118 1.00 57.75 271 LYS A O 1
ATOM 2126 N N . GLU A 1 272 ? -37.325 -10.659 42.586 1.00 52.28 272 GL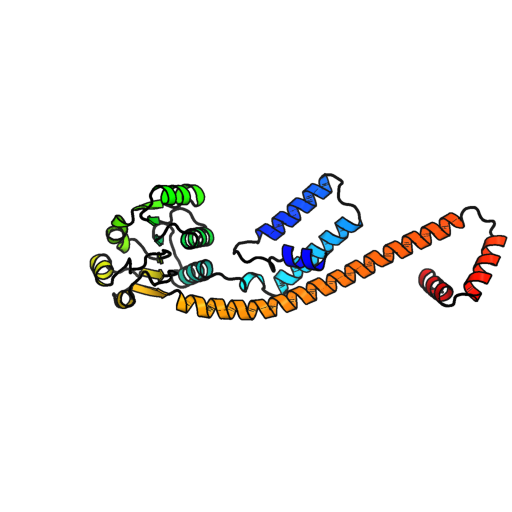U A N 1
ATOM 2127 C CA . GLU A 1 272 ? -36.155 -10.136 41.863 1.00 52.28 272 GLU A CA 1
ATOM 2128 C C . GLU A 1 272 ? -35.387 -9.103 42.696 1.00 52.28 272 GLU A C 1
ATOM 2130 O O . GLU A 1 272 ? -34.168 -9.192 42.828 1.00 52.28 272 GLU A O 1
ATOM 2135 N N . LEU A 1 273 ? -36.098 -8.197 43.376 1.00 53.25 273 LEU A N 1
ATOM 2136 C CA . LEU A 1 273 ? -35.496 -7.242 44.314 1.00 53.25 273 LEU A CA 1
ATOM 2137 C C . LEU A 1 273 ? -34.817 -7.943 45.497 1.00 53.25 273 LEU A C 1
ATOM 2139 O O . LEU A 1 273 ? -33.749 -7.525 45.934 1.00 53.25 273 LEU A O 1
ATOM 2143 N N . ALA A 1 274 ? -35.400 -9.038 45.990 1.00 56.12 274 ALA A N 1
ATOM 2144 C CA . ALA A 1 274 ? -34.816 -9.837 47.068 1.00 56.12 274 ALA A CA 1
ATOM 2145 C C . ALA A 1 274 ? -33.574 -10.639 46.642 1.00 56.12 274 ALA A C 1
ATOM 2147 O O . ALA A 1 274 ? -32.805 -11.074 47.504 1.00 56.12 274 ALA A O 1
ATOM 2148 N N . HIS A 1 275 ? -33.394 -10.876 45.342 1.00 53.66 275 HIS A N 1
ATOM 2149 C CA . HIS A 1 275 ? -32.204 -11.520 44.794 1.00 53.66 275 HIS A CA 1
ATOM 2150 C C . HIS A 1 275 ? -31.078 -10.500 44.590 1.00 53.66 275 HIS A C 1
ATOM 2152 O O . HIS A 1 275 ? -29.999 -10.682 45.148 1.00 53.66 275 HIS A O 1
ATOM 2158 N N . ALA A 1 276 ? -31.373 -9.367 43.943 1.00 48.50 276 ALA A N 1
ATOM 2159 C CA . ALA A 1 276 ? -30.418 -8.274 43.744 1.00 48.50 276 ALA A CA 1
ATOM 2160 C C . ALA A 1 276 ? -29.861 -7.724 45.070 1.00 48.50 276 ALA A C 1
ATOM 2162 O O . ALA A 1 276 ? -28.681 -7.408 45.173 1.00 48.50 276 ALA A O 1
ATOM 2163 N N . PHE A 1 277 ? -30.690 -7.655 46.119 1.00 54.62 277 PHE A N 1
ATOM 2164 C CA . PHE A 1 277 ? -30.247 -7.218 47.446 1.00 54.62 277 PHE A CA 1
ATOM 2165 C C . PHE A 1 277 ? -29.335 -8.247 48.136 1.00 54.62 277 PHE A C 1
ATOM 2167 O O . PHE A 1 277 ? -28.413 -7.870 48.850 1.00 54.62 277 PHE A O 1
ATOM 2174 N N . ARG A 1 278 ? -29.561 -9.549 47.926 1.00 55.78 278 ARG A N 1
ATOM 2175 C CA . ARG A 1 278 ? -28.693 -10.597 48.486 1.00 55.78 278 ARG A CA 1
ATOM 2176 C C . ARG A 1 278 ? -27.323 -10.622 47.820 1.00 55.78 278 ARG A C 1
ATOM 2178 O O . ARG A 1 278 ? -26.323 -10.693 48.524 1.00 55.78 278 ARG A O 1
ATOM 2185 N N . GLU A 1 279 ? -27.269 -10.451 46.501 1.00 50.28 279 GLU A N 1
ATOM 2186 C CA . GLU A 1 279 ? -25.995 -10.321 45.784 1.00 50.28 279 GLU A CA 1
ATOM 2187 C C . GLU A 1 279 ? -25.211 -9.066 46.192 1.00 50.28 279 GLU A C 1
ATOM 2189 O O . GLU A 1 279 ? -24.009 -9.155 46.431 1.00 50.28 279 GLU A O 1
ATOM 2194 N N . LEU A 1 280 ? -25.872 -7.910 46.336 1.00 44.34 280 LEU A N 1
ATOM 2195 C CA . LEU A 1 280 ? -25.195 -6.650 46.682 1.00 44.34 280 LEU A CA 1
ATOM 2196 C C . LEU A 1 280 ? -24.597 -6.633 48.097 1.00 44.34 280 LEU A C 1
ATOM 2198 O O . LEU A 1 280 ? -23.626 -5.918 48.339 1.00 44.34 280 LEU A O 1
ATOM 2202 N N . PHE A 1 281 ? -25.184 -7.385 49.030 1.00 49.94 281 PHE A N 1
ATOM 2203 C CA . PHE A 1 281 ? -24.786 -7.395 50.443 1.00 49.94 281 PHE A CA 1
ATOM 2204 C C . PHE A 1 281 ? -24.170 -8.722 50.912 1.00 49.94 281 PHE A C 1
ATOM 2206 O O . PHE A 1 281 ? -23.812 -8.830 52.084 1.00 49.94 281 PHE A O 1
ATOM 2213 N N . GLY A 1 282 ? -24.010 -9.707 50.022 1.00 41.69 282 GLY A N 1
ATOM 2214 C CA . GLY A 1 282 ? -23.372 -10.993 50.325 1.00 41.69 282 GLY A CA 1
ATOM 2215 C C . GLY A 1 282 ? -24.119 -11.842 51.361 1.00 41.69 282 GLY A C 1
ATOM 2216 O O . GLY A 1 282 ? -23.472 -12.486 52.187 1.00 41.69 282 GLY A O 1
ATOM 2217 N N . LEU A 1 283 ? -25.458 -11.804 51.345 1.00 43.12 283 LEU A N 1
ATOM 2218 C CA . LEU A 1 283 ? -26.351 -12.510 52.282 1.00 43.12 283 LEU A CA 1
ATOM 2219 C C . LEU A 1 283 ? -27.041 -13.728 51.658 1.00 43.12 283 LEU A C 1
ATOM 2221 O O . LEU A 1 283 ? -27.470 -13.641 50.485 1.00 43.12 283 LEU A O 1
#

pLDDT: mean 83.99, std 15.33, range [38.19, 98.44]

Nearest PDB structures (foldseek):
  1gpj-assembly1_A-2  TM=7.410E-01  e=2.763E-14  Methanopyrus kandleri
  5yjl-assembly1_A  TM=4.776E-01  e=6.134E-15  Arabidopsis thaliana
  5che-assembly1_A  TM=4.927E-01  e=3.077E-14  Arabidopsis thaliana
  2hk8-assembly2_B  TM=5.984E-01  e=1.982E-03  Aquifex aeolicus
  5b37-assembly3_E-4  TM=5.608E-01  e=4.942E-03  Nostoc punctiforme NIES-2108

Radius of gyration: 30.68 Å; Cα contacts (8 Å, |Δi|>4): 396; chains: 1; bounding box: 68×35×91 Å

Solvent-accessible surface area (backbone atoms only — not comparable to full-atom values): 14864 Å² total; per-residue (Å²): 107,46,38,56,46,10,38,46,45,43,41,71,80,56,92,64,84,76,50,73,52,47,33,49,50,56,50,48,54,50,53,53,37,45,77,68,72,72,52,52,74,69,54,50,51,47,52,52,51,17,52,50,33,13,52,49,32,49,72,73,42,48,44,74,76,19,59,55,51,62,45,48,51,53,51,50,54,49,45,72,78,34,82,78,73,49,38,78,26,27,38,33,35,31,73,45,71,59,30,50,47,32,51,60,62,65,70,56,55,45,25,33,32,26,31,87,54,65,66,53,32,47,54,45,19,75,74,49,45,31,39,62,40,55,44,88,50,46,56,80,50,47,48,66,34,42,35,36,38,35,25,44,83,46,88,54,58,77,44,44,38,69,55,49,61,69,40,46,82,58,87,45,33,42,36,40,30,66,20,75,54,56,35,55,40,76,65,35,44,73,37,80,54,34,46,68,45,49,41,67,67,46,43,57,56,35,49,52,28,44,58,49,26,57,56,21,47,52,55,35,50,52,48,19,46,55,49,37,52,55,50,47,59,54,53,54,50,49,57,52,52,51,51,51,51,52,52,50,57,65,46,67,85,51,58,71,75,59,49,56,53,52,51,56,52,53,46,72,75,30,72,64,62,50,47,58,53,24,68,76,68,76,101

Secondary structure (DSSP, 8-state):
-HHHHHHHHTTTT-SSTTTHHHHHHHHHHHHHHHHTT---HHHHHHHHHHHHHHHHHHHHH-HHHH---HHHHHHHHHHHH-TT--GGGEEEE--SHHHHHHHHHH--S--EEEES-HHHHHHHHHHH--EEEEGGGHHHHGGG-SEEEE----SS-SB-HHHHHHH--SS-EEEEE--SS-SB-GGGGGSTTEEEEEHHH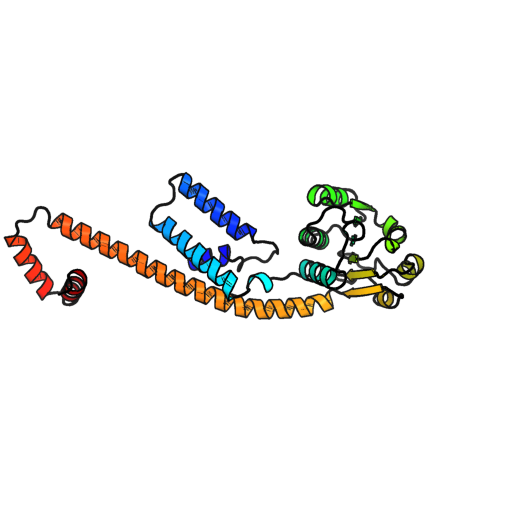HHHHHHHHHHHHHHHHHHHHHHHHHHHHHHHHHHHHHHHHHHHHHHHHHHTTS-HHHHHHHHHHHHHH-HHHHHHHHHHHT-

Foldseek 3Di:
DLLVLLCQLLCLPDLAPDPVPSVVVLVVVVVVCVVVVNADPLNVLSNVLSNVLSVCLVVPLVLNQLNDDLLLLLLVVLCVVPVCQDQLQAEEEDLDPSSLSNLVNNQDANHEYEYQDPVSLVVSCVVRNYHYDYNVCCLQCVQSHQEYEYEYADPEASAELVSCLVRHDADAHEYEYLYVVTNHDPCVCVRPRYHYHYNVNSVVVSVVSNVSSVVSVVVSSVSSVVSVVVSVVVVVVVVVVVVVVVVVVVVVVPDVVVVVVVVVVVVVVDVVVVVVVCVVVVD